Protein AF-A0A1C0V4E2-F1 (afdb_monomer_lite)

Structure (mmCIF, N/CA/C/O backbone):
data_AF-A0A1C0V4E2-F1
#
_entry.id   AF-A0A1C0V4E2-F1
#
loop_
_atom_site.group_PDB
_atom_site.id
_atom_site.type_symbol
_atom_site.label_atom_id
_atom_site.label_alt_id
_atom_site.label_comp_id
_atom_site.label_asym_id
_atom_site.label_entity_id
_atom_site.label_seq_id
_atom_site.pdbx_PDB_ins_code
_atom_site.Cartn_x
_atom_site.Cartn_y
_atom_site.Cartn_z
_atom_site.occupancy
_atom_site.B_iso_or_equiv
_atom_site.auth_seq_id
_atom_site.auth_comp_id
_atom_site.auth_asym_id
_atom_site.auth_atom_id
_atom_site.pdbx_PDB_model_num
ATOM 1 N N . MET A 1 1 ? -21.527 58.708 34.136 1.00 50.22 1 MET A N 1
ATOM 2 C CA . MET A 1 1 ? -20.941 58.137 32.902 1.00 50.22 1 MET A CA 1
ATOM 3 C C . MET A 1 1 ? -20.646 56.657 33.163 1.00 50.22 1 MET A C 1
ATOM 5 O O . MET A 1 1 ? -19.501 56.266 33.295 1.00 50.22 1 MET A O 1
ATOM 9 N N . THR A 1 2 ? -21.693 55.853 33.369 1.00 49.41 2 THR A N 1
ATOM 10 C CA . THR A 1 2 ? -21.579 54.478 33.917 1.00 49.41 2 THR A CA 1
ATOM 11 C C . THR A 1 2 ? -22.582 53.490 33.307 1.00 49.41 2 THR A C 1
ATOM 13 O O . THR A 1 2 ? -22.517 52.304 33.602 1.00 49.41 2 THR A O 1
ATOM 16 N N . PHE A 1 3 ? -23.451 53.929 32.389 1.00 44.53 3 PHE A N 1
ATOM 17 C CA . PHE A 1 3 ? -24.403 53.049 31.692 1.00 44.53 3 PHE A CA 1
ATOM 18 C C . PHE A 1 3 ? -23.914 52.560 30.318 1.00 44.53 3 PHE A C 1
ATOM 20 O O . PHE A 1 3 ? -24.475 51.618 29.769 1.00 44.53 3 PHE A O 1
ATO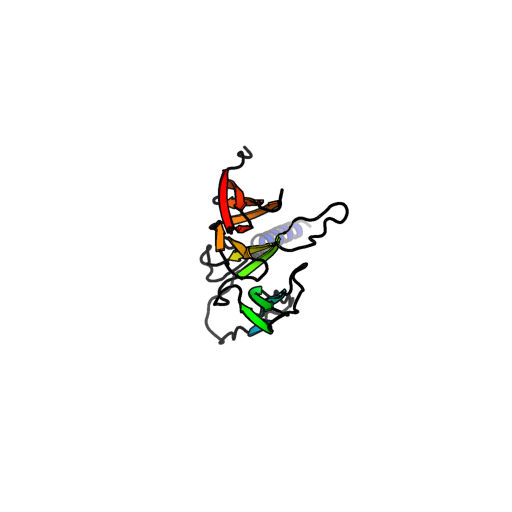M 27 N N . SER A 1 4 ? -22.832 53.130 29.778 1.00 50.78 4 SER A N 1
ATOM 28 C CA . SER A 1 4 ? -22.292 52.740 28.464 1.00 50.78 4 SER A CA 1
ATOM 29 C C . SER A 1 4 ? -21.400 51.490 28.511 1.00 50.78 4 SER A C 1
ATOM 31 O O . SER A 1 4 ? -21.249 50.810 27.503 1.00 50.78 4 SER A O 1
ATOM 33 N N . ILE A 1 5 ? -20.832 51.156 29.677 1.00 53.69 5 ILE A N 1
ATOM 34 C CA . ILE A 1 5 ? -19.907 50.016 29.825 1.00 53.69 5 ILE A CA 1
ATOM 35 C C . ILE A 1 5 ? -20.683 48.691 29.932 1.00 53.69 5 ILE A C 1
ATOM 37 O O . ILE A 1 5 ? -20.280 47.689 29.344 1.00 53.69 5 ILE A O 1
ATOM 41 N N . LEU A 1 6 ? -21.843 48.698 30.602 1.00 49.59 6 LEU A N 1
ATOM 42 C CA . LEU A 1 6 ? -22.709 47.517 30.733 1.00 49.59 6 LEU A CA 1
ATOM 43 C C . LEU A 1 6 ? -23.294 47.068 29.384 1.00 49.59 6 LEU A C 1
ATOM 45 O O . LEU A 1 6 ? -23.369 45.870 29.122 1.00 49.59 6 LEU A O 1
ATOM 49 N N . GLY A 1 7 ? -23.625 48.014 28.496 1.00 51.88 7 GLY A N 1
ATOM 50 C CA . GLY A 1 7 ? -24.102 47.700 27.146 1.00 51.88 7 GLY A CA 1
ATOM 51 C C . GLY A 1 7 ? -23.039 47.027 26.270 1.00 51.88 7 GLY A C 1
ATOM 52 O O . GLY A 1 7 ? -23.349 46.083 25.548 1.00 51.88 7 GLY A O 1
ATOM 53 N N . TYR A 1 8 ? -21.774 47.450 26.376 1.00 59.44 8 TYR A N 1
ATOM 54 C CA . TYR A 1 8 ? -20.678 46.846 25.610 1.00 59.44 8 TYR A CA 1
ATOM 55 C C . TYR A 1 8 ? -20.346 45.427 26.092 1.00 59.44 8 TYR A C 1
ATOM 57 O O . TYR A 1 8 ? -20.114 44.537 25.273 1.00 59.44 8 TYR A O 1
ATOM 65 N N . ALA A 1 9 ? -20.385 45.192 27.408 1.00 56.81 9 ALA A N 1
ATOM 66 C CA . ALA A 1 9 ? -20.190 43.859 27.976 1.00 56.81 9 ALA A CA 1
ATOM 67 C C . ALA A 1 9 ? -21.306 42.887 27.547 1.00 56.81 9 ALA A C 1
ATOM 69 O O . ALA A 1 9 ? -21.013 41.776 27.112 1.00 56.81 9 ALA A O 1
ATOM 70 N N . ALA A 1 10 ? -22.571 43.325 27.573 1.00 57.44 10 ALA A N 1
ATOM 71 C CA . ALA A 1 10 ? -23.700 42.515 27.109 1.00 57.44 10 ALA A CA 1
ATOM 72 C C . ALA A 1 10 ? -23.639 42.227 25.595 1.00 57.44 10 ALA A C 1
ATOM 74 O O . ALA A 1 10 ? -23.907 41.104 25.170 1.00 57.44 10 ALA A O 1
ATOM 75 N N . TYR A 1 11 ? -23.220 43.205 24.784 1.00 59.81 11 TYR A N 1
ATOM 76 C CA . TYR A 1 11 ? -23.045 43.034 23.338 1.00 59.81 11 TYR A CA 1
ATOM 77 C C . TYR A 1 11 ? -21.928 42.034 22.994 1.00 59.81 11 TYR A C 1
ATOM 79 O O . TYR A 1 11 ? -22.095 41.198 22.107 1.00 59.81 11 TYR A O 1
ATOM 87 N N . ARG A 1 12 ? -20.808 42.064 23.728 1.00 56.41 12 ARG A N 1
ATOM 88 C CA . ARG A 1 12 ? -19.700 41.106 23.564 1.00 56.41 12 ARG A CA 1
ATOM 89 C C . ARG A 1 12 ? -20.105 39.682 23.944 1.00 56.41 12 ARG A C 1
ATOM 91 O O . ARG A 1 12 ? -19.776 38.762 23.207 1.00 56.41 12 ARG A O 1
ATOM 98 N N . ILE A 1 13 ? -20.875 39.515 25.021 1.00 57.34 13 ILE A N 1
ATOM 99 C CA . ILE A 1 13 ? -21.386 38.203 25.448 1.00 57.34 13 ILE A CA 1
ATOM 100 C C . ILE A 1 13 ? -22.408 37.657 24.440 1.00 57.34 13 ILE A C 1
ATOM 102 O O . ILE A 1 13 ? -22.389 36.466 24.143 1.00 57.34 13 ILE A O 1
ATOM 106 N N . TYR A 1 14 ? -23.253 38.510 23.847 1.00 54.31 14 TYR A N 1
ATOM 107 C CA . TYR A 1 14 ? -24.158 38.096 22.769 1.00 54.31 14 TYR A CA 1
ATOM 108 C C . TYR A 1 14 ? -23.385 37.657 21.513 1.00 54.31 14 TYR A C 1
ATOM 110 O O . TYR A 1 14 ? -23.702 36.623 20.933 1.00 54.31 14 TYR A O 1
ATOM 118 N N . GLN A 1 15 ? -22.318 38.371 21.134 1.00 54.19 15 GLN A N 1
ATOM 119 C CA . GLN A 1 15 ? -21.441 37.953 20.032 1.00 54.19 15 GLN A CA 1
ATOM 120 C C . GLN A 1 15 ? -20.612 36.695 20.341 1.00 54.19 15 GLN A C 1
ATOM 122 O O . GLN A 1 15 ? -20.226 35.993 19.412 1.00 54.19 15 GLN A O 1
ATOM 127 N N . GLU A 1 16 ? -20.334 36.389 21.610 1.00 48.78 16 GLU A N 1
ATOM 128 C CA . GLU A 1 16 ? -19.653 35.151 22.013 1.00 48.78 16 GLU A CA 1
ATOM 129 C C . GLU A 1 16 ? -20.602 33.951 22.118 1.00 48.78 16 GLU A C 1
ATOM 131 O O . GLU A 1 16 ? -20.207 32.847 21.751 1.00 48.78 16 GLU A O 1
ATOM 136 N N . LEU A 1 17 ? -21.855 34.159 22.540 1.00 47.94 17 LEU A N 1
ATOM 137 C CA . LEU A 1 17 ? -22.899 33.124 22.559 1.00 47.94 17 LEU A CA 1
ATOM 138 C C . LEU A 1 17 ? -23.426 32.790 21.154 1.00 47.94 17 LEU A C 1
ATOM 140 O O . LEU A 1 17 ? -23.783 31.643 20.908 1.00 47.94 17 LEU A O 1
ATOM 144 N N . PHE A 1 18 ? -23.428 33.761 20.232 1.00 45.53 18 PHE A N 1
ATOM 145 C CA . PHE A 1 18 ? -23.777 33.577 18.815 1.00 45.53 18 PHE A CA 1
ATOM 146 C C . PHE A 1 18 ? -22.554 33.510 17.889 1.00 45.53 18 PHE A C 1
ATOM 148 O O . PHE A 1 18 ? -22.679 33.641 16.671 1.00 45.53 18 PHE A O 1
ATOM 155 N N . ARG A 1 19 ? -21.354 33.275 18.437 1.00 39.06 19 ARG A N 1
ATOM 156 C CA . ARG A 1 19 ? -20.189 32.933 17.619 1.00 39.06 19 ARG A CA 1
ATOM 157 C C . ARG A 1 19 ? -20.378 31.507 17.121 1.00 39.06 19 ARG A C 1
ATOM 159 O O . ARG A 1 19 ? -20.112 30.553 17.850 1.00 39.06 19 ARG A O 1
ATOM 166 N N . GLU A 1 20 ? -20.834 31.364 15.881 1.00 38.47 20 GLU A N 1
ATOM 167 C CA . GLU A 1 20 ? -20.815 30.084 15.181 1.00 38.47 20 GLU A CA 1
ATOM 168 C C . GLU A 1 20 ? -19.390 29.524 15.236 1.00 38.47 20 GLU A C 1
ATOM 170 O O . GLU A 1 20 ? -18.444 30.056 14.639 1.00 38.47 20 GLU A O 1
ATOM 175 N N . ARG A 1 21 ? -19.219 28.459 16.027 1.00 35.75 21 ARG A N 1
ATOM 176 C CA . ARG A 1 21 ? -18.019 27.632 15.985 1.00 35.75 21 ARG A CA 1
ATOM 177 C C . ARG A 1 21 ? -17.904 27.138 14.550 1.00 35.75 21 ARG A C 1
ATOM 179 O O . ARG A 1 21 ? -18.714 26.327 14.120 1.00 35.75 21 ARG A O 1
ATOM 186 N N . HIS A 1 22 ? -16.905 27.637 13.832 1.00 33.38 22 HIS A N 1
ATOM 187 C CA . HIS A 1 22 ? -16.472 27.045 12.577 1.00 33.38 22 HIS A CA 1
ATOM 188 C C . HIS A 1 22 ? -15.925 25.651 12.888 1.00 33.38 22 HIS A C 1
ATOM 190 O O . HIS A 1 22 ? -14.753 25.479 13.216 1.00 33.38 22 HIS A O 1
ATOM 196 N N . VAL A 1 23 ? -16.820 24.670 12.851 1.00 37.44 23 VAL A N 1
ATOM 197 C CA . VAL A 1 23 ? -16.495 23.275 12.597 1.00 37.44 23 VAL A CA 1
ATOM 198 C C . VAL A 1 23 ? -16.461 23.177 11.077 1.00 37.44 23 VAL A C 1
ATOM 200 O O . VAL A 1 23 ? -17.492 23.313 10.422 1.00 37.44 23 VAL A O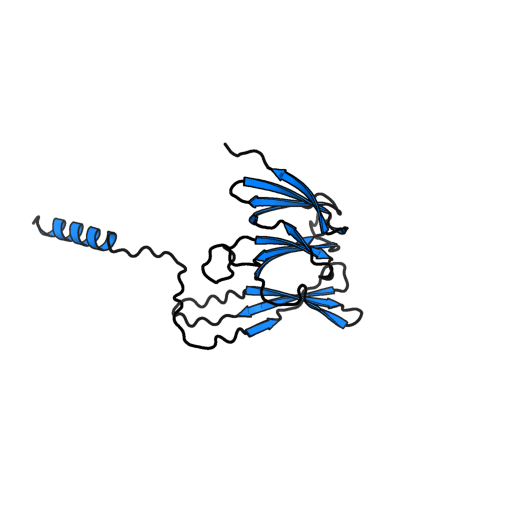 1
ATOM 203 N N . GLY A 1 24 ? -15.256 23.094 10.517 1.00 35.56 24 GLY A N 1
ATOM 204 C CA . GLY A 1 24 ? -15.082 22.814 9.097 1.00 35.56 24 GLY A CA 1
ATOM 205 C C . GLY A 1 24 ? -15.486 21.373 8.798 1.00 35.56 24 GLY A C 1
ATOM 206 O O . GLY A 1 24 ? -15.274 20.505 9.638 1.00 35.56 24 GLY A O 1
ATOM 207 N N . ASP A 1 25 ? -16.032 21.178 7.600 1.00 38.25 25 ASP A N 1
ATOM 208 C CA . ASP A 1 25 ? -16.556 19.939 7.008 1.00 38.25 25 ASP A CA 1
ATOM 209 C C . ASP A 1 25 ? -17.966 19.514 7.441 1.00 38.25 25 ASP A C 1
ATOM 211 O O . ASP A 1 25 ? -18.172 18.621 8.254 1.00 38.25 25 ASP A O 1
ATOM 215 N N . ILE A 1 26 ? -18.970 20.111 6.788 1.00 37.84 26 ILE A N 1
ATOM 216 C CA . ILE A 1 26 ? -20.291 19.494 6.611 1.00 37.84 26 ILE A CA 1
ATOM 217 C C . ILE A 1 26 ? -20.701 19.684 5.152 1.00 37.84 26 ILE A C 1
ATOM 219 O O . ILE A 1 26 ? -20.582 20.784 4.606 1.00 37.84 26 ILE A O 1
ATOM 223 N N . VAL A 1 27 ? -21.211 18.626 4.521 1.00 41.09 27 VAL A N 1
ATOM 224 C CA . VAL A 1 27 ? -21.869 18.716 3.216 1.00 41.09 27 VAL A CA 1
ATOM 225 C C . VAL A 1 27 ? -23.334 18.362 3.306 1.00 41.09 27 VAL A C 1
ATOM 227 O O . VAL A 1 27 ? -23.712 17.308 3.806 1.00 41.09 27 VAL A O 1
ATOM 230 N N . ASN A 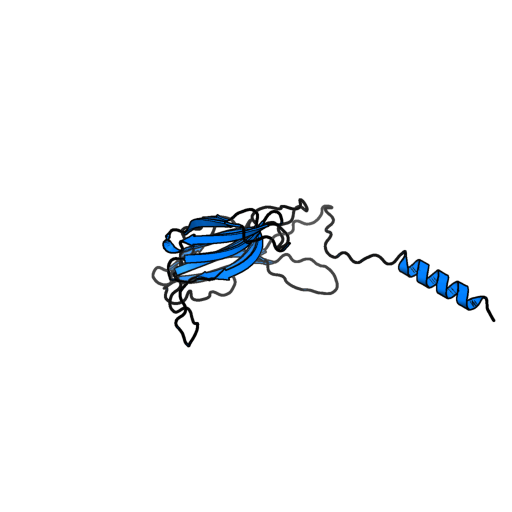1 28 ? -24.149 19.270 2.773 1.00 33.34 28 ASN A N 1
ATOM 231 C CA . ASN A 1 28 ? -25.567 19.061 2.558 1.00 33.34 28 ASN A CA 1
ATOM 232 C C . ASN A 1 28 ? -25.777 18.139 1.357 1.00 33.34 28 ASN A C 1
ATOM 234 O O . ASN A 1 28 ? -25.317 18.417 0.250 1.00 33.34 28 ASN A O 1
ATOM 238 N N . LEU A 1 29 ? -26.513 17.058 1.590 1.00 48.91 29 LEU A N 1
ATOM 239 C CA . LEU A 1 29 ? -27.112 16.238 0.548 1.00 48.91 29 LEU A CA 1
ATOM 240 C C . LEU A 1 29 ? -28.499 16.800 0.230 1.00 48.91 29 LEU A C 1
ATOM 242 O O . LEU A 1 29 ? -29.497 16.283 0.719 1.00 48.91 29 LEU A O 1
ATOM 246 N N . GLU A 1 30 ? -28.553 17.836 -0.603 1.00 37.59 30 GLU A N 1
ATOM 247 C CA . GLU A 1 30 ? -29.719 18.052 -1.459 1.00 37.59 30 GLU A CA 1
ATOM 248 C C . GLU A 1 30 ? -29.288 18.197 -2.920 1.00 37.59 30 GLU A C 1
ATOM 250 O O . GLU A 1 30 ? -28.273 18.800 -3.265 1.00 37.59 30 GLU A O 1
ATOM 255 N N . THR A 1 31 ? -30.069 17.513 -3.742 1.00 52.03 31 THR A N 1
ATOM 256 C CA . THR A 1 31 ? -29.892 17.128 -5.134 1.00 52.03 31 THR A CA 1
ATOM 257 C C . THR A 1 31 ? -29.869 18.320 -6.091 1.00 52.03 31 THR A C 1
ATOM 259 O O . THR A 1 31 ? -30.917 18.911 -6.307 1.00 52.03 31 THR A O 1
ATOM 262 N N . ASP A 1 32 ? -28.731 18.610 -6.736 1.00 36.72 32 ASP A N 1
ATOM 263 C CA . ASP A 1 32 ? -28.682 18.884 -8.183 1.00 36.72 32 ASP A CA 1
ATOM 264 C C . ASP A 1 32 ? -27.241 18.906 -8.730 1.00 36.72 32 ASP A C 1
ATOM 266 O O . ASP A 1 32 ? -26.289 19.302 -8.057 1.00 36.72 32 ASP A O 1
ATOM 270 N N . SER A 1 33 ? -27.124 18.548 -10.006 1.00 36.78 33 SER A N 1
ATOM 271 C CA . SER A 1 33 ? -25.940 18.394 -10.856 1.00 36.78 33 SER A CA 1
ATOM 272 C C . SER A 1 33 ? -25.195 17.056 -10.762 1.00 36.78 33 SER A C 1
ATOM 274 O O . SER A 1 33 ? -24.548 16.699 -9.784 1.00 36.78 33 SER A O 1
ATOM 276 N N . ASP A 1 34 ? -25.281 16.332 -11.874 1.00 44.12 34 ASP A N 1
ATOM 277 C CA . ASP A 1 34 ? -24.412 15.253 -12.328 1.00 44.12 34 ASP A CA 1
ATOM 278 C C . ASP A 1 34 ? -22.932 15.687 -12.198 1.00 44.12 34 ASP A C 1
ATOM 280 O O . ASP A 1 34 ? -22.330 16.234 -13.129 1.00 44.12 34 ASP A O 1
ATOM 284 N N . ILE A 1 35 ? -22.330 15.529 -11.012 1.00 54.06 35 ILE A N 1
ATOM 285 C CA . ILE A 1 35 ? -20.905 15.815 -10.812 1.00 54.06 35 ILE A CA 1
ATOM 286 C C . ILE A 1 35 ? -20.135 14.732 -11.565 1.00 54.06 35 ILE A C 1
ATOM 288 O O . ILE A 1 35 ? -19.840 13.657 -11.042 1.00 54.06 35 ILE A O 1
ATOM 292 N N . LYS A 1 36 ? -19.815 15.012 -12.829 1.00 60.25 36 LYS A N 1
ATOM 293 C CA . LYS A 1 36 ? -18.988 14.145 -13.662 1.00 60.25 36 LYS A CA 1
ATOM 294 C C . LYS A 1 36 ? -17.581 14.107 -13.068 1.00 60.25 36 LYS A C 1
ATOM 296 O O . LYS A 1 36 ? -16.780 15.010 -13.295 1.00 60.25 36 LYS A O 1
ATOM 301 N N . VAL A 1 37 ? -17.289 13.065 -12.292 1.00 72.50 37 VAL A N 1
ATOM 302 C CA . VAL A 1 37 ? -15.952 12.826 -11.737 1.00 72.50 37 VAL A CA 1
ATOM 303 C C . VAL A 1 37 ? -14.981 12.627 -12.898 1.00 72.50 37 VAL A C 1
ATOM 305 O O . VAL A 1 37 ? -15.076 11.649 -13.643 1.00 72.50 37 VAL A O 1
ATOM 308 N N . GLN A 1 38 ? -14.055 13.569 -13.068 1.00 84.75 38 GLN A N 1
ATOM 309 C CA . GLN A 1 38 ? -12.998 13.470 -14.064 1.00 84.75 38 GLN A CA 1
ATOM 310 C C . GLN A 1 38 ? -11.772 12.816 -13.433 1.00 84.75 38 GLN A C 1
ATOM 312 O O . GLN A 1 38 ? -11.284 13.254 -12.390 1.00 84.75 38 GLN A O 1
ATOM 317 N N . PHE A 1 39 ? -11.280 11.762 -14.081 1.00 90.62 39 PHE A N 1
ATOM 318 C CA . PHE A 1 39 ? -10.023 11.126 -13.716 1.00 90.62 39 PHE A CA 1
ATOM 319 C C . PHE A 1 39 ? -8.897 11.669 -14.584 1.00 90.62 39 PH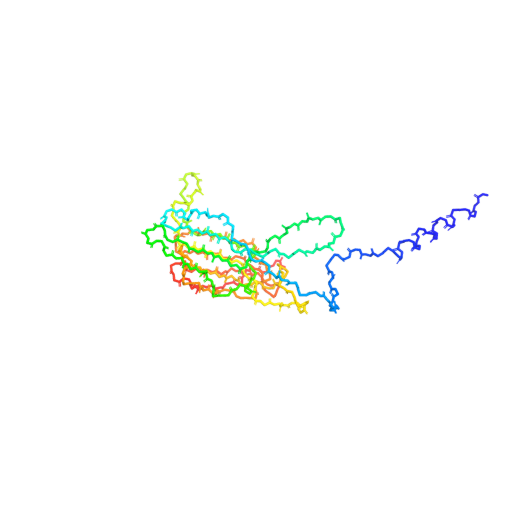E A C 1
ATOM 321 O O . PHE A 1 39 ? -9.046 11.772 -15.802 1.00 90.62 39 PHE A O 1
ATOM 328 N N . ASN A 1 40 ? -7.765 11.945 -13.954 1.00 91.62 40 ASN A N 1
ATOM 329 C CA . ASN A 1 40 ? -6.545 12.375 -14.611 1.00 91.62 40 ASN A CA 1
ATOM 330 C C . ASN A 1 40 ? -5.428 11.379 -14.314 1.00 91.62 40 ASN A C 1
ATOM 332 O O . ASN A 1 40 ? -5.373 10.777 -13.240 1.00 91.62 40 ASN A O 1
ATOM 336 N N . LEU A 1 41 ? -4.541 11.209 -15.287 1.00 94.19 41 LEU A N 1
ATOM 337 C CA . LEU A 1 41 ? -3.301 10.469 -15.119 1.00 94.19 41 LEU A CA 1
ATOM 338 C C . LEU A 1 41 ? -2.177 11.481 -14.910 1.00 94.19 41 LEU A C 1
ATOM 340 O O . LEU A 1 41 ? -1.998 12.378 -15.733 1.00 94.19 41 LEU A O 1
ATOM 344 N N . ASN A 1 42 ? -1.442 11.340 -13.815 1.00 92.94 42 ASN A N 1
ATOM 345 C CA . ASN A 1 42 ? -0.333 12.232 -13.496 1.00 92.94 42 ASN A CA 1
ATOM 346 C C . ASN A 1 42 ? 0.948 11.820 -14.246 1.00 92.94 42 ASN A C 1
ATOM 348 O O . ASN A 1 42 ? 0.975 10.840 -15.000 1.00 92.94 42 ASN A O 1
ATOM 352 N N . SER A 1 43 ? 2.036 12.562 -14.042 1.00 95.25 43 SER A N 1
ATOM 353 C CA . SER A 1 43 ? 3.347 12.209 -14.591 1.00 95.25 43 SER A CA 1
ATOM 354 C C . SER A 1 43 ? 3.789 10.812 -14.154 1.00 95.25 43 SER A C 1
ATOM 356 O O . SER A 1 43 ? 3.512 10.373 -13.038 1.00 95.25 43 SER A O 1
ATOM 358 N N . PHE A 1 44 ? 4.497 10.123 -15.044 1.00 97.25 44 PHE A N 1
ATOM 359 C CA . PHE A 1 44 ? 5.123 8.850 -14.720 1.00 97.25 44 PHE A CA 1
ATOM 360 C C . PHE A 1 44 ? 6.449 9.063 -13.998 1.00 97.25 44 PHE A C 1
ATOM 362 O O . PHE A 1 44 ? 7.279 9.873 -14.410 1.00 97.25 44 PHE A O 1
ATOM 369 N N . GLU A 1 45 ? 6.664 8.263 -12.965 1.00 96.12 45 GLU A N 1
ATOM 370 C CA . GLU A 1 45 ? 7.900 8.182 -12.204 1.00 96.12 45 GLU A CA 1
ATOM 371 C C . GLU A 1 45 ? 8.548 6.811 -12.404 1.00 96.12 45 GLU A C 1
ATOM 373 O O . GLU A 1 45 ? 7.871 5.788 -12.519 1.00 96.12 45 GLU A O 1
ATOM 378 N N . VAL A 1 46 ? 9.880 6.781 -12.439 1.00 96.50 46 VAL A N 1
ATOM 379 C CA . VAL A 1 46 ? 10.641 5.532 -12.557 1.00 96.50 46 VAL A CA 1
ATOM 380 C C . VAL A 1 46 ? 10.648 4.800 -11.218 1.00 96.50 46 VAL A C 1
ATOM 382 O O . VAL A 1 46 ? 11.071 5.352 -10.200 1.00 96.50 46 VAL A O 1
ATOM 385 N N . ILE A 1 47 ? 10.290 3.517 -11.229 1.00 96.44 47 ILE A N 1
ATOM 386 C CA . ILE A 1 47 ? 10.475 2.639 -10.074 1.00 96.44 47 ILE A CA 1
ATOM 387 C C . ILE A 1 47 ? 11.934 2.169 -10.057 1.00 96.44 47 ILE A C 1
ATOM 389 O O . ILE A 1 47 ? 12.345 1.307 -10.841 1.00 96.44 47 ILE A O 1
ATOM 393 N N . LYS A 1 48 ? 12.735 2.761 -9.164 1.00 94.25 48 LYS A N 1
ATOM 394 C CA . LYS A 1 48 ? 14.198 2.588 -9.111 1.00 94.25 48 LYS A CA 1
ATOM 395 C C . LYS A 1 48 ? 14.633 1.117 -9.118 1.00 94.25 48 LYS A C 1
ATOM 397 O O . LYS A 1 48 ? 14.154 0.300 -8.331 1.00 94.25 48 LYS A O 1
ATOM 402 N N . GLY A 1 49 ? 15.601 0.806 -9.981 1.00 93.19 49 GLY A N 1
ATOM 403 C CA . GLY A 1 49 ? 16.176 -0.535 -10.118 1.00 93.19 49 GLY A CA 1
ATOM 404 C C . GLY A 1 49 ? 15.277 -1.544 -10.842 1.00 93.19 49 GLY A C 1
ATOM 405 O O . GLY A 1 49 ? 15.507 -2.748 -10.725 1.00 93.19 49 GLY A O 1
ATOM 406 N N . THR A 1 50 ? 14.256 -1.075 -11.568 1.00 95.50 50 THR A N 1
ATOM 407 C CA . THR A 1 50 ? 13.308 -1.911 -12.318 1.00 95.50 50 THR A CA 1
ATOM 408 C C . THR A 1 50 ? 12.991 -1.293 -13.693 1.00 95.50 50 THR A C 1
ATOM 410 O O . THR A 1 50 ? 13.228 -0.099 -13.881 1.00 95.50 50 THR A O 1
ATOM 413 N N . PRO A 1 51 ? 12.437 -2.057 -14.657 1.00 96.88 51 PRO A N 1
ATOM 414 C CA . PRO A 1 51 ? 11.983 -1.520 -15.944 1.00 96.88 51 PRO A CA 1
ATOM 415 C C . PRO A 1 51 ? 10.582 -0.880 -15.879 1.00 96.88 51 PRO A C 1
ATOM 417 O O . PRO A 1 51 ? 9.960 -0.676 -16.923 1.00 96.88 51 PRO A O 1
ATOM 420 N N . TYR A 1 52 ? 10.047 -0.609 -14.687 1.00 98.31 52 TYR A N 1
ATOM 421 C CA . TYR A 1 52 ? 8.676 -0.137 -14.515 1.00 98.31 52 TYR A CA 1
ATOM 422 C C . TYR A 1 52 ? 8.599 1.365 -14.265 1.00 98.31 52 TYR A C 1
ATOM 424 O O . TYR A 1 52 ? 9.405 1.944 -13.533 1.00 98.31 52 TYR A O 1
ATOM 432 N N . LEU A 1 53 ? 7.572 1.975 -14.847 1.00 98.31 53 LEU A N 1
ATOM 433 C CA . LEU A 1 53 ? 7.101 3.307 -14.505 1.00 98.31 53 LEU A CA 1
ATOM 434 C C . LEU A 1 53 ? 5.789 3.198 -13.727 1.00 98.31 53 LEU A C 1
ATOM 436 O O . LEU A 1 53 ? 4.998 2.281 -13.958 1.00 98.31 53 LEU A O 1
ATOM 440 N N . MET A 1 54 ? 5.543 4.163 -12.851 1.00 98.25 54 MET A N 1
ATOM 441 C CA . MET A 1 54 ? 4.304 4.295 -12.092 1.00 98.25 54 MET A CA 1
ATOM 442 C C . MET A 1 54 ? 3.744 5.700 -12.256 1.00 98.25 54 MET A C 1
ATOM 444 O O . MET A 1 54 ? 4.485 6.674 -12.188 1.00 98.25 54 MET A O 1
ATOM 448 N N . SER A 1 55 ? 2.435 5.810 -12.427 1.00 97.75 55 SER A N 1
ATOM 449 C CA . SER A 1 55 ? 1.711 7.075 -12.345 1.00 97.75 55 SER A CA 1
ATOM 450 C C . SER A 1 55 ? 0.502 6.926 -11.428 1.00 97.75 55 SER A C 1
ATOM 452 O O . SER A 1 55 ? -0.070 5.842 -11.291 1.00 97.75 55 SER A O 1
ATOM 454 N N . THR A 1 56 ? 0.110 8.018 -10.782 1.00 96.75 56 THR A N 1
ATOM 455 C CA . THR A 1 56 ? -1.120 8.088 -9.995 1.00 96.75 56 THR A CA 1
ATOM 456 C C . THR A 1 56 ? -2.299 8.458 -10.892 1.00 96.75 56 THR A C 1
ATOM 458 O O . THR A 1 56 ? -2.211 9.343 -11.744 1.00 96.75 56 THR A O 1
ATOM 461 N N . ILE A 1 57 ? -3.425 7.779 -10.683 1.00 96.31 57 ILE A N 1
ATOM 462 C CA . ILE A 1 57 ? -4.719 8.144 -11.259 1.00 96.31 57 ILE A CA 1
ATOM 463 C C . ILE A 1 57 ? -5.455 8.942 -10.192 1.00 96.31 57 ILE A C 1
ATOM 465 O O . ILE A 1 57 ? -5.841 8.382 -9.164 1.00 96.31 57 ILE A O 1
ATOM 469 N N . SER A 1 58 ? -5.640 10.236 -10.418 1.00 93.31 58 SER A N 1
ATOM 470 C CA . SER A 1 58 ? -6.315 11.132 -9.484 1.00 93.31 58 SER A CA 1
ATOM 471 C C . SER A 1 58 ? -7.705 11.512 -9.981 1.00 93.31 58 SER A C 1
ATOM 473 O O . SER A 1 58 ? -7.986 11.457 -11.177 1.00 93.31 58 SER A O 1
ATOM 475 N N . SER A 1 59 ? -8.596 11.887 -9.069 1.00 89.62 59 SER A N 1
ATOM 476 C CA . SER A 1 59 ? -9.844 12.567 -9.415 1.00 89.62 59 SER A CA 1
ATOM 477 C C . SER A 1 59 ? -9.785 14.021 -8.969 1.00 89.62 59 SER A C 1
ATOM 479 O O . SER A 1 59 ? -9.420 14.297 -7.823 1.00 89.62 59 SER A O 1
ATOM 481 N N . GLN A 1 60 ? -10.191 14.930 -9.852 1.00 77.00 60 GLN A N 1
ATOM 482 C CA . GLN A 1 60 ? -10.520 16.307 -9.490 1.00 77.00 60 GLN A CA 1
ATOM 483 C C . GLN A 1 60 ? -12.031 16.396 -9.297 1.00 77.00 60 GLN A C 1
ATOM 485 O O . GLN A 1 60 ? -12.805 16.011 -10.175 1.00 77.00 60 GLN A O 1
ATOM 490 N N . GLN A 1 61 ? -12.451 16.892 -8.138 1.00 60.16 61 GLN A N 1
ATOM 491 C CA . GLN A 1 61 ? -13.841 17.251 -7.904 1.00 60.16 61 GLN A CA 1
ATOM 492 C C . GLN A 1 61 ? -13.901 18.774 -7.870 1.00 60.16 61 GLN A C 1
ATOM 494 O O . GLN A 1 61 ? -13.474 19.399 -6.902 1.00 60.16 61 GLN A O 1
ATOM 499 N N . ASN A 1 62 ? -14.365 19.372 -8.967 1.00 43.75 62 ASN A N 1
ATOM 500 C CA . ASN A 1 62 ? -14.520 20.819 -9.068 1.00 43.75 62 ASN A CA 1
ATOM 501 C C . ASN A 1 62 ? -15.677 21.254 -8.165 1.00 43.75 62 ASN A C 1
ATOM 503 O O . ASN A 1 62 ? -16.833 21.253 -8.586 1.00 43.75 62 ASN A O 1
ATOM 507 N N . TYR A 1 63 ? -15.376 21.623 -6.924 1.00 44.84 63 TYR A N 1
ATOM 508 C CA . TYR A 1 63 ? -16.322 22.341 -6.082 1.00 44.84 63 TYR A CA 1
ATOM 509 C C . TYR A 1 63 ? -16.207 23.832 -6.392 1.00 44.84 63 TYR A C 1
ATOM 511 O O . TYR A 1 63 ? -15.184 24.461 -6.132 1.00 44.84 63 TYR A O 1
ATOM 519 N N . ARG A 1 64 ? -17.270 24.421 -6.948 1.00 34.22 64 ARG A N 1
ATOM 520 C CA . ARG A 1 64 ? -17.421 25.879 -6.986 1.00 34.22 64 ARG A CA 1
ATOM 521 C C . ARG A 1 64 ? -17.783 26.357 -5.584 1.00 34.22 64 ARG A C 1
ATOM 523 O O . ARG A 1 64 ? -18.960 26.493 -5.270 1.00 34.22 64 ARG A O 1
ATOM 530 N N . GLN A 1 65 ? -16.782 26.605 -4.746 1.00 38.38 65 GLN A N 1
ATOM 531 C CA . GLN A 1 65 ? -16.977 27.281 -3.468 1.00 38.38 65 GLN A CA 1
ATOM 532 C C . GLN A 1 65 ? -16.044 28.491 -3.401 1.00 38.38 65 GLN A C 1
ATOM 534 O O . GLN A 1 65 ? -14.839 28.399 -3.615 1.00 38.38 65 GLN A O 1
ATOM 539 N N . SER A 1 66 ? -16.652 29.662 -3.231 1.00 36.72 66 SER A N 1
ATOM 540 C CA . SER A 1 66 ? -16.005 30.970 -3.256 1.00 36.72 66 SER A CA 1
ATOM 541 C C . SER A 1 66 ? -14.969 31.108 -2.138 1.00 36.72 66 SER A C 1
ATOM 543 O O . SER A 1 66 ? -15.303 30.890 -0.978 1.00 36.72 66 SER A O 1
ATOM 545 N N . TYR A 1 67 ? -13.776 31.578 -2.518 1.00 34.97 67 TYR A N 1
ATOM 546 C CA . TYR A 1 67 ? -12.594 31.866 -1.695 1.00 34.97 67 TYR A CA 1
ATOM 547 C C . TYR A 1 67 ? -11.872 30.622 -1.145 1.00 34.97 67 TYR A C 1
ATOM 549 O O . TYR A 1 67 ? -12.283 30.045 -0.149 1.00 34.97 67 TYR A O 1
ATOM 557 N N . TYR A 1 68 ? -10.730 30.312 -1.777 1.00 27.98 68 TYR A N 1
ATOM 558 C CA . TYR A 1 68 ? -9.817 29.164 -1.610 1.00 27.98 68 TYR A CA 1
ATOM 559 C C . TYR A 1 68 ? -10.080 27.966 -2.539 1.00 27.98 68 TYR A C 1
ATOM 561 O O . TYR A 1 68 ? -10.548 26.909 -2.129 1.00 27.98 68 TYR A O 1
ATOM 569 N N . GLU A 1 69 ? -9.651 28.101 -3.798 1.00 27.41 69 GLU A N 1
ATOM 570 C CA . GLU A 1 69 ? -9.328 26.955 -4.657 1.00 27.41 69 GLU A CA 1
ATOM 571 C C . GLU A 1 69 ? -8.081 26.250 -4.093 1.00 27.41 69 GLU A C 1
ATOM 573 O O . GLU A 1 69 ? -6.946 26.659 -4.335 1.00 27.41 69 GLU A O 1
ATOM 578 N N . LYS A 1 70 ? -8.274 25.192 -3.301 1.00 33.88 70 LYS A N 1
ATOM 579 C CA . LYS A 1 70 ? -7.237 24.179 -3.084 1.00 33.88 70 LYS A CA 1
ATOM 580 C C . LYS A 1 70 ? -7.674 22.931 -3.832 1.00 33.88 70 LYS A C 1
ATOM 582 O O . LYS A 1 70 ? -8.491 22.162 -3.334 1.00 33.88 70 LYS A O 1
ATOM 587 N N . GLU A 1 71 ? -7.137 22.734 -5.030 1.00 35.09 71 GLU A N 1
ATOM 588 C CA . GLU A 1 71 ? -7.307 21.486 -5.769 1.00 35.09 71 GLU A CA 1
ATOM 589 C C . GLU A 1 71 ? -6.608 20.340 -5.021 1.00 35.09 71 GLU A C 1
ATOM 591 O O . GLU A 1 71 ? -5.435 20.041 -5.237 1.00 35.09 71 GLU A O 1
ATOM 596 N N . ALA A 1 72 ? -7.305 19.699 -4.085 1.00 52.81 72 ALA A N 1
ATOM 597 C CA . ALA A 1 72 ? -6.822 18.482 -3.448 1.00 52.81 72 ALA A CA 1
ATOM 598 C C . ALA A 1 72 ? -7.125 17.291 -4.371 1.00 52.81 72 ALA A C 1
ATOM 600 O O . ALA A 1 72 ? -8.119 16.584 -4.202 1.00 52.81 72 ALA A O 1
ATOM 601 N N . ALA A 1 73 ? -6.290 17.092 -5.395 1.00 66.12 73 ALA A N 1
ATOM 602 C CA . ALA A 1 73 ? -6.372 15.911 -6.248 1.00 66.12 73 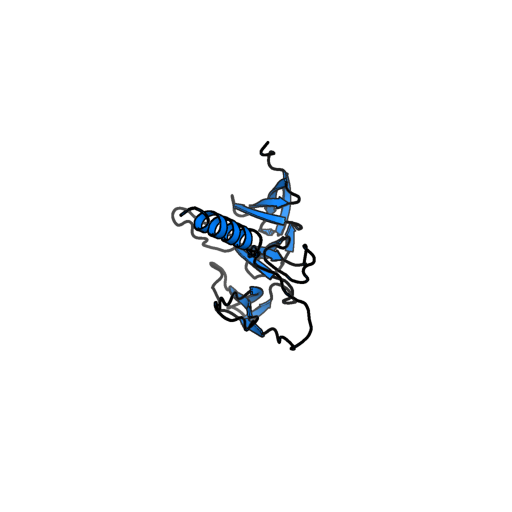ALA A CA 1
ATOM 603 C C . ALA A 1 73 ? -6.267 14.644 -5.380 1.00 66.12 73 ALA A C 1
ATOM 605 O O . ALA A 1 73 ? -5.268 14.423 -4.697 1.00 66.12 73 ALA A O 1
ATOM 606 N N . SER A 1 74 ? -7.311 13.816 -5.391 1.00 88.88 74 SER A N 1
ATOM 607 C CA . SER A 1 74 ? -7.368 12.587 -4.592 1.00 88.88 74 SER A CA 1
ATOM 608 C C . SER A 1 74 ? -6.849 11.418 -5.415 1.00 88.88 74 SER A C 1
ATOM 610 O O . SER A 1 74 ? -7.364 11.188 -6.508 1.00 88.88 74 SER A O 1
ATOM 612 N N . ILE A 1 75 ? -5.860 10.667 -4.923 1.00 94.94 75 ILE A N 1
ATOM 613 C CA . ILE A 1 75 ? -5.354 9.482 -5.629 1.00 94.94 75 ILE A CA 1
ATOM 614 C C . ILE A 1 75 ? -6.386 8.360 -5.499 1.00 94.94 75 ILE A C 1
ATOM 616 O O . ILE A 1 75 ? -6.749 7.946 -4.401 1.00 94.94 75 ILE A O 1
ATOM 620 N N . ARG A 1 76 ? -6.865 7.859 -6.636 1.00 96.31 76 ARG A N 1
ATOM 621 C CA . ARG A 1 76 ? -7.912 6.833 -6.719 1.00 96.31 76 ARG A CA 1
ATOM 622 C C . ARG A 1 76 ? -7.380 5.475 -7.151 1.00 96.31 76 ARG A C 1
ATOM 624 O O . ARG A 1 76 ? -8.021 4.457 -6.911 1.00 96.31 76 ARG A O 1
ATOM 631 N N . ASN A 1 77 ? -6.237 5.458 -7.833 1.00 97.88 77 ASN A N 1
ATOM 632 C CA . ASN A 1 77 ? -5.561 4.247 -8.288 1.00 97.88 77 ASN A CA 1
ATOM 633 C C . ASN A 1 77 ? -4.127 4.578 -8.732 1.00 97.88 77 ASN A C 1
ATOM 635 O O . ASN A 1 77 ? -3.726 5.741 -8.763 1.00 97.88 77 ASN A O 1
ATOM 639 N N . PHE A 1 78 ? -3.388 3.558 -9.150 1.00 98.44 78 PHE A N 1
ATOM 640 C CA . PHE A 1 78 ? -2.086 3.688 -9.792 1.00 98.44 78 PHE A CA 1
ATOM 641 C C . PHE A 1 78 ? -2.098 2.946 -11.123 1.00 98.44 78 PHE A C 1
ATOM 643 O O . PHE A 1 78 ? -2.752 1.910 -11.256 1.00 98.44 78 PHE A O 1
ATOM 650 N N . LEU A 1 79 ? -1.364 3.472 -12.096 1.00 98.44 79 LEU A N 1
ATOM 651 C CA . LEU A 1 79 ? -1.104 2.838 -13.379 1.00 98.44 79 LEU A CA 1
ATOM 652 C C . LEU A 1 79 ? 0.377 2.471 -13.453 1.00 98.44 79 LEU A C 1
ATOM 654 O O . LEU A 1 79 ? 1.244 3.321 -13.256 1.00 98.44 79 LEU A O 1
ATOM 658 N N . PHE A 1 80 ? 0.650 1.211 -13.761 1.00 98.69 80 PHE A N 1
ATOM 659 C CA . PHE A 1 80 ? 1.989 0.678 -13.962 1.00 98.69 80 PHE A CA 1
ATOM 660 C C . PHE A 1 80 ? 2.223 0.453 -15.447 1.00 98.69 80 PHE A C 1
ATOM 662 O O . PHE A 1 80 ? 1.324 -0.006 -16.154 1.00 98.69 80 PHE A O 1
ATOM 669 N N . PHE A 1 81 ? 3.427 0.774 -15.909 1.00 98.62 81 PHE A N 1
ATOM 670 C CA . PHE A 1 81 ? 3.852 0.599 -17.293 1.00 98.62 81 PHE A CA 1
ATOM 671 C C . PHE A 1 81 ? 5.207 -0.101 -17.336 1.00 98.62 81 PHE A C 1
ATOM 673 O O . PHE A 1 81 ? 6.159 0.333 -16.687 1.00 98.62 81 PHE A O 1
ATOM 680 N N . ASN A 1 82 ? 5.306 -1.180 -18.104 1.00 98.25 82 ASN A N 1
ATOM 681 C CA . ASN A 1 82 ? 6.553 -1.891 -18.337 1.00 98.25 82 ASN A CA 1
ATOM 682 C C . ASN A 1 82 ? 7.255 -1.316 -19.568 1.00 98.25 82 ASN A C 1
ATOM 684 O O . ASN A 1 82 ? 6.773 -1.443 -20.688 1.00 98.25 82 ASN A O 1
ATOM 688 N N . THR A 1 83 ? 8.436 -0.735 -19.388 1.00 97.81 83 THR A N 1
ATOM 689 C CA . THR A 1 83 ? 9.203 -0.149 -20.500 1.00 97.81 83 THR A CA 1
ATOM 690 C C . THR A 1 83 ? 9.801 -1.185 -21.453 1.00 97.81 83 THR A C 1
ATOM 692 O O . THR A 1 83 ? 10.161 -0.833 -22.572 1.00 97.81 83 THR A O 1
ATOM 695 N N . SER A 1 84 ? 9.899 -2.454 -21.038 1.00 97.00 84 SER A N 1
ATOM 696 C CA . SER A 1 84 ? 10.501 -3.515 -21.858 1.00 97.00 84 SER A CA 1
ATOM 697 C C . SER A 1 84 ? 9.550 -4.049 -22.931 1.00 97.00 84 SER A C 1
ATOM 699 O O . SER A 1 84 ? 9.976 -4.285 -24.056 1.00 97.00 84 SER A O 1
ATOM 701 N N . ASP A 1 85 ? 8.271 -4.241 -22.592 1.00 97.56 85 ASP A N 1
ATOM 702 C CA . ASP A 1 85 ? 7.249 -4.810 -23.489 1.00 97.56 85 ASP A CA 1
ATOM 703 C C . ASP A 1 85 ? 6.063 -3.863 -23.756 1.00 97.56 85 ASP A C 1
ATOM 705 O O . ASP A 1 85 ? 5.143 -4.220 -24.486 1.00 97.56 85 ASP A O 1
ATOM 709 N N . GLN A 1 86 ? 6.094 -2.653 -23.186 1.00 97.50 86 GLN A N 1
ATOM 710 C CA . GLN A 1 86 ? 5.065 -1.613 -23.299 1.00 97.50 86 GLN A CA 1
ATOM 711 C C . GLN A 1 86 ? 3.685 -2.008 -22.746 1.00 97.50 86 GLN A C 1
ATOM 713 O O . GLN A 1 86 ? 2.681 -1.359 -23.045 1.00 97.50 86 GLN A O 1
ATOM 718 N N . SER A 1 87 ? 3.609 -3.054 -21.921 1.00 98.25 87 SER A N 1
ATOM 719 C CA . SER A 1 87 ? 2.369 -3.434 -21.246 1.00 98.25 87 SER A CA 1
ATOM 720 C C . SER A 1 87 ? 2.029 -2.478 -20.097 1.00 98.25 87 SER A C 1
ATOM 722 O O . SER A 1 87 ? 2.912 -1.921 -19.441 1.00 98.25 87 SER A O 1
ATOM 724 N N . ALA A 1 88 ? 0.731 -2.291 -19.839 1.00 98.12 88 ALA A N 1
ATOM 725 C CA . ALA A 1 88 ? 0.232 -1.417 -18.782 1.00 98.12 88 ALA A CA 1
ATOM 726 C C . ALA A 1 88 ? -0.947 -2.041 -18.031 1.00 98.12 88 ALA A C 1
ATOM 728 O O . ALA A 1 88 ? -1.769 -2.743 -18.624 1.00 98.12 88 ALA A O 1
ATOM 729 N N . TRP A 1 89 ? -1.057 -1.766 -16.733 1.00 98.50 89 TRP A N 1
ATOM 730 C CA . TRP A 1 89 ? -2.191 -2.197 -15.912 1.00 98.50 89 TRP A CA 1
ATOM 731 C C . TRP A 1 89 ? -2.397 -1.278 -14.714 1.00 98.50 89 TRP A C 1
ATOM 733 O O . TRP A 1 89 ? -1.497 -0.557 -14.287 1.00 98.50 89 TRP A O 1
ATOM 743 N N . LYS A 1 90 ? -3.607 -1.318 -14.156 1.00 98.38 90 LYS A N 1
ATOM 744 C CA . LYS A 1 90 ? -3.926 -0.635 -12.900 1.00 98.38 90 LYS A CA 1
ATOM 745 C C . LYS A 1 90 ? -3.579 -1.517 -11.703 1.00 98.38 90 LYS A C 1
ATOM 747 O O . LYS A 1 90 ? -3.677 -2.738 -11.811 1.00 98.38 90 LYS A O 1
ATOM 752 N N . LEU A 1 91 ? -3.245 -0.899 -10.570 1.00 98.56 91 LEU A N 1
ATOM 753 C CA . LEU A 1 91 ? -2.979 -1.597 -9.303 1.00 98.56 91 LEU A CA 1
ATOM 754 C C . LEU A 1 91 ? -4.184 -2.426 -8.850 1.00 98.56 91 LEU A C 1
ATOM 756 O O . LEU A 1 91 ? -4.053 -3.598 -8.506 1.00 98.56 91 LEU A O 1
ATOM 760 N N . ILE A 1 92 ? -5.364 -1.800 -8.883 1.00 97.81 92 ILE A N 1
ATOM 761 C CA . ILE A 1 92 ? -6.649 -2.435 -8.587 1.00 97.81 92 ILE A CA 1
ATOM 762 C C . ILE A 1 92 ? -7.645 -2.230 -9.744 1.00 97.81 92 ILE A C 1
ATOM 764 O O . ILE A 1 92 ? -7.522 -1.263 -10.507 1.00 97.81 92 ILE A O 1
ATOM 768 N N . PRO A 1 93 ? -8.654 -3.108 -9.917 1.00 96.06 93 PRO A N 1
ATOM 769 C CA . PRO A 1 93 ? -9.533 -3.070 -11.092 1.00 96.06 93 PRO A CA 1
ATOM 770 C C . PRO A 1 93 ? -10.382 -1.796 -11.241 1.00 96.06 93 PRO A C 1
ATOM 772 O O . PRO A 1 93 ? -10.676 -1.384 -12.365 1.00 96.06 93 PRO A O 1
ATOM 775 N N . ASN A 1 94 ? -10.768 -1.150 -10.138 1.00 93.88 94 ASN A N 1
ATOM 776 C CA . ASN A 1 94 ? -11.653 0.023 -10.114 1.00 93.88 94 ASN A CA 1
ATOM 777 C C . ASN A 1 94 ? -10.988 1.230 -9.417 1.00 93.88 94 ASN A C 1
ATOM 779 O O . ASN A 1 94 ? -9.901 1.100 -8.872 1.00 93.88 94 ASN A O 1
ATOM 783 N N . ASN A 1 95 ? -11.617 2.408 -9.473 1.00 94.75 95 ASN A N 1
ATOM 784 C CA . ASN A 1 95 ? -11.093 3.662 -8.900 1.00 94.75 95 ASN A CA 1
ATOM 785 C C . ASN A 1 95 ? -11.912 4.106 -7.668 1.00 94.75 95 ASN A C 1
ATOM 787 O O . ASN A 1 95 ? -12.057 5.303 -7.388 1.00 94.75 95 ASN A O 1
ATOM 791 N N . ASN A 1 96 ? -12.526 3.142 -6.975 1.00 92.12 96 ASN A N 1
ATOM 792 C CA . ASN A 1 96 ? -13.466 3.421 -5.890 1.00 92.12 96 ASN A CA 1
ATOM 793 C C . ASN A 1 96 ? -12.758 3.658 -4.554 1.00 92.12 96 ASN A C 1
ATOM 795 O O . ASN A 1 96 ? -13.369 4.215 -3.653 1.00 92.12 96 ASN A O 1
ATOM 799 N N . SER A 1 97 ? -11.484 3.291 -4.445 1.00 94.56 97 SER A N 1
ATOM 800 C CA . SER A 1 97 ? -10.664 3.521 -3.259 1.00 94.56 97 SER A CA 1
ATOM 801 C C . SER A 1 97 ? -10.062 4.926 -3.236 1.00 94.56 97 SER A C 1
ATOM 803 O O . SER A 1 97 ? -9.904 5.570 -4.276 1.00 94.56 97 SER A O 1
ATOM 805 N N . LEU A 1 98 ? -9.682 5.378 -2.044 1.00 95.62 98 LEU A N 1
ATOM 806 C CA . LEU A 1 98 ? -8.860 6.565 -1.833 1.00 95.62 98 LEU A CA 1
ATOM 807 C C . LEU A 1 98 ? -7.499 6.123 -1.289 1.00 95.62 98 LEU A C 1
ATOM 809 O O . LEU A 1 98 ? -7.415 5.574 -0.196 1.00 95.62 98 LEU A O 1
ATOM 813 N N . PHE A 1 99 ? -6.432 6.359 -2.042 1.00 96.25 99 PHE A N 1
ATOM 814 C CA . PHE A 1 99 ? -5.069 6.114 -1.582 1.00 96.25 99 PHE A CA 1
ATOM 815 C C . PHE A 1 99 ? -4.549 7.375 -0.898 1.00 96.25 99 PHE A C 1
ATOM 817 O O . PHE A 1 99 ? -4.381 8.413 -1.538 1.00 96.25 99 PHE A O 1
ATOM 824 N N . VAL A 1 100 ? -4.332 7.282 0.410 1.00 94.62 100 VAL A N 1
ATOM 825 C CA . VAL A 1 100 ? -3.935 8.410 1.262 1.00 94.62 100 VAL A CA 1
ATOM 826 C C . VAL A 1 100 ? -2.421 8.587 1.237 1.00 94.62 100 VAL A C 1
ATOM 828 O O . VAL A 1 100 ? -1.920 9.707 1.160 1.00 94.62 100 VAL A O 1
ATOM 831 N N . SER A 1 101 ? -1.686 7.475 1.262 1.00 94.31 101 SER A N 1
ATOM 832 C CA . SER A 1 101 ? -0.229 7.466 1.208 1.00 94.31 101 SER A CA 1
ATOM 833 C C . SER A 1 101 ? 0.277 6.217 0.485 1.00 94.31 101 SER A C 1
ATOM 835 O O . SER A 1 101 ? -0.425 5.209 0.355 1.00 94.31 101 SER A O 1
ATOM 837 N N . TYR A 1 102 ? 1.507 6.294 -0.014 1.00 96.44 102 TYR A N 1
ATOM 838 C CA . TYR A 1 102 ? 2.245 5.148 -0.526 1.00 96.44 102 TYR A CA 1
ATOM 839 C C . TYR A 1 102 ? 3.743 5.386 -0.369 1.00 96.44 102 TYR A C 1
ATOM 841 O O . TYR A 1 102 ? 4.200 6.529 -0.435 1.00 96.44 102 TYR A O 1
ATOM 849 N N . GLN A 1 103 ? 4.523 4.319 -0.199 1.00 94.31 103 GLN A N 1
ATOM 850 C CA . GLN A 1 103 ? 5.981 4.402 -0.285 1.00 94.31 103 GLN A CA 1
ATOM 851 C C . GLN A 1 103 ? 6.574 3.124 -0.876 1.00 94.31 103 GLN A C 1
ATOM 853 O O . GLN A 1 103 ? 6.063 2.016 -0.696 1.00 94.31 103 GLN A O 1
ATOM 858 N N . THR A 1 104 ? 7.696 3.280 -1.572 1.00 95.06 104 THR A N 1
ATOM 859 C CA . THR A 1 104 ? 8.474 2.153 -2.088 1.00 95.06 104 THR A CA 1
ATOM 860 C C . THR A 1 104 ? 9.246 1.470 -0.965 1.00 95.06 104 THR A C 1
ATOM 862 O O . THR A 1 104 ? 9.901 2.140 -0.168 1.00 95.06 104 THR A O 1
ATOM 865 N N . LEU A 1 105 ? 9.231 0.143 -0.962 1.00 94.56 105 LEU A N 1
ATOM 866 C CA . LEU A 1 105 ? 10.000 -0.714 -0.069 1.00 94.56 105 LEU A CA 1
ATOM 867 C C . LEU A 1 105 ? 11.262 -1.208 -0.777 1.00 94.56 105 LEU A C 1
ATOM 869 O O . LEU A 1 105 ? 11.218 -1.615 -1.939 1.00 94.56 105 LEU A O 1
ATOM 873 N N . GLY A 1 106 ? 12.378 -1.211 -0.066 1.00 91.44 106 GLY A N 1
ATOM 874 C CA . GLY A 1 106 ? 13.680 -1.650 -0.549 1.00 91.44 106 GLY A CA 1
ATOM 875 C C . GLY A 1 106 ? 14.769 -1.156 0.393 1.00 91.44 106 GLY A C 1
ATOM 876 O O . GLY A 1 106 ? 14.648 -0.078 0.972 1.00 91.44 106 GLY A O 1
ATOM 877 N N . LEU A 1 107 ? 15.837 -1.935 0.568 1.00 81.88 107 LEU A N 1
ATOM 878 C CA . LEU A 1 107 ? 16.924 -1.502 1.437 1.00 81.88 107 LEU A CA 1
ATOM 879 C C . LEU A 1 107 ? 17.683 -0.324 0.827 1.00 81.88 107 LEU A C 1
ATOM 881 O O . LEU A 1 107 ? 18.149 -0.359 -0.317 1.00 81.88 107 LEU A O 1
ATOM 885 N N . SER A 1 108 ? 17.847 0.702 1.649 1.00 78.75 108 SER A N 1
ATOM 886 C CA . SER A 1 108 ? 18.790 1.778 1.408 1.00 78.75 108 SER A CA 1
ATOM 887 C C . SER A 1 108 ? 20.175 1.379 1.907 1.00 78.75 108 SER A C 1
ATOM 889 O O . SER A 1 108 ? 20.319 0.852 3.008 1.00 78.75 108 SER A O 1
ATOM 891 N N . THR A 1 109 ? 21.214 1.657 1.121 1.00 69.69 109 THR A N 1
ATOM 892 C CA . THR A 1 109 ? 22.603 1.452 1.557 1.00 69.69 109 THR A CA 1
ATOM 893 C C . THR A 1 109 ? 23.165 2.746 2.153 1.00 69.69 109 THR A C 1
ATOM 895 O O . THR A 1 109 ? 23.148 3.768 1.456 1.00 69.69 109 THR A O 1
ATOM 898 N N . PRO A 1 110 ? 23.696 2.738 3.391 1.00 69.62 110 PRO A N 1
ATOM 899 C CA . PRO A 1 110 ? 24.495 3.848 3.908 1.00 69.62 110 PRO A CA 1
ATOM 900 C C . PRO A 1 110 ? 25.723 4.110 3.013 1.00 69.62 110 PRO A C 1
ATOM 902 O O . PRO A 1 110 ? 26.228 3.167 2.399 1.00 69.62 110 PRO A O 1
ATOM 905 N N . PRO A 1 111 ? 26.233 5.352 2.928 1.00 69.50 111 PRO A N 1
ATOM 906 C CA . PRO A 1 111 ? 25.781 6.558 3.634 1.00 69.50 111 PRO A CA 1
ATOM 907 C C . PRO A 1 111 ? 24.627 7.297 2.937 1.00 69.50 111 PRO A C 1
ATOM 909 O O . PRO A 1 111 ? 24.064 8.226 3.503 1.00 69.50 111 PRO A O 1
ATOM 912 N N . GLU A 1 112 ? 24.275 6.906 1.712 1.00 68.06 112 GLU A N 1
ATOM 913 C CA . GLU A 1 112 ? 23.367 7.676 0.854 1.00 68.06 112 GLU A CA 1
ATOM 914 C C . GLU A 1 112 ? 21.901 7.592 1.302 1.00 68.06 112 GLU A C 1
ATOM 916 O O . GLU A 1 112 ? 21.105 8.458 0.957 1.00 68.06 112 GLU A O 1
ATOM 921 N N . ASN A 1 113 ? 21.523 6.558 2.066 1.00 72.06 113 ASN A N 1
ATOM 922 C CA . ASN A 1 113 ? 20.132 6.269 2.441 1.00 72.06 113 ASN A CA 1
ATOM 923 C C . ASN A 1 113 ? 19.167 6.207 1.232 1.00 72.06 113 ASN A C 1
ATOM 925 O O . ASN A 1 113 ? 17.952 6.337 1.387 1.00 72.06 113 ASN A O 1
ATOM 929 N N . VAL A 1 114 ? 19.691 5.939 0.030 1.00 79.06 114 VAL A N 1
ATOM 930 C CA . VAL A 1 114 ? 18.915 5.813 -1.209 1.00 79.06 114 VAL A CA 1
ATOM 931 C C . VAL A 1 114 ? 18.609 4.346 -1.501 1.00 79.06 114 VAL A C 1
ATOM 933 O O . VAL A 1 114 ? 19.512 3.508 -1.563 1.00 79.06 114 VAL A O 1
ATOM 936 N N . ILE A 1 115 ? 17.333 4.051 -1.759 1.00 82.75 115 ILE A N 1
ATOM 937 C CA . ILE A 1 115 ? 16.885 2.751 -2.268 1.00 82.75 115 ILE A CA 1
ATOM 938 C C . ILE A 1 115 ? 17.425 2.569 -3.690 1.00 82.75 115 ILE A C 1
ATOM 940 O O . ILE A 1 115 ? 17.035 3.294 -4.611 1.00 82.75 115 ILE A O 1
ATOM 944 N N . LYS A 1 116 ? 18.311 1.585 -3.875 1.00 84.88 116 LYS A N 1
ATOM 945 C CA . LYS A 1 116 ? 18.881 1.250 -5.193 1.00 84.88 116 LYS A CA 1
ATOM 946 C C . LYS A 1 116 ? 17.966 0.348 -6.019 1.00 84.88 116 LYS A C 1
ATOM 948 O O . LYS A 1 116 ? 17.985 0.417 -7.246 1.00 84.88 116 LYS A O 1
ATOM 953 N N . LYS A 1 117 ? 17.163 -0.484 -5.353 1.00 90.69 117 LYS A N 1
ATOM 954 C CA . LYS A 1 117 ? 16.217 -1.399 -5.992 1.00 90.69 117 LYS A CA 1
ATOM 955 C C . LYS A 1 117 ? 14.955 -1.543 -5.154 1.00 90.69 117 LYS A C 1
ATOM 957 O O . LYS A 1 117 ? 15.017 -1.989 -4.012 1.00 90.69 117 LYS A O 1
ATOM 962 N N . VAL A 1 118 ? 13.822 -1.187 -5.747 1.00 94.44 118 VAL A N 1
ATOM 963 C CA . VAL A 1 118 ? 12.506 -1.373 -5.134 1.00 94.44 118 VAL A CA 1
ATOM 964 C C . VAL A 1 118 ? 12.125 -2.855 -5.179 1.00 94.44 118 VAL A C 1
ATOM 966 O O . VAL A 1 118 ? 12.270 -3.519 -6.205 1.00 94.44 118 VAL A O 1
ATOM 969 N N . GLN A 1 119 ? 11.651 -3.377 -4.052 1.00 94.44 119 GLN A N 1
ATOM 970 C CA . GLN A 1 119 ? 11.199 -4.760 -3.873 1.00 94.44 119 GLN A CA 1
ATOM 971 C C . GLN A 1 119 ? 9.672 -4.855 -3.773 1.00 94.44 119 GLN A C 1
ATOM 973 O O . GLN A 1 119 ? 9.086 -5.861 -4.171 1.00 94.44 119 GLN A O 1
ATOM 978 N N . GLY A 1 120 ? 9.024 -3.800 -3.286 1.00 96.31 120 GLY A N 1
ATOM 979 C CA . GLY A 1 120 ? 7.576 -3.720 -3.152 1.00 96.31 120 GLY A CA 1
ATOM 980 C C . GLY A 1 120 ? 7.120 -2.285 -2.952 1.00 96.31 120 GLY A C 1
ATOM 981 O O . GLY A 1 120 ? 7.934 -1.365 -2.894 1.00 96.31 120 GLY A O 1
ATOM 982 N N . ILE A 1 121 ? 5.816 -2.094 -2.850 1.00 97.81 121 ILE A N 1
ATOM 983 C CA . ILE A 1 121 ? 5.213 -0.796 -2.553 1.00 97.81 121 ILE A CA 1
ATOM 984 C C . ILE A 1 121 ? 4.134 -1.047 -1.517 1.00 97.81 121 ILE A C 1
ATOM 986 O O . ILE A 1 121 ? 3.360 -1.995 -1.657 1.00 97.81 121 ILE A O 1
ATOM 990 N N . TRP A 1 122 ? 4.108 -0.234 -0.469 1.00 97.50 122 TRP A N 1
ATOM 991 C CA . TRP A 1 122 ? 3.034 -0.267 0.513 1.00 97.50 122 TRP A CA 1
ATOM 992 C C . TRP A 1 122 ? 2.152 0.968 0.372 1.00 97.50 122 TRP A C 1
ATOM 994 O O . TRP A 1 122 ? 2.593 2.005 -0.129 1.00 97.50 122 TRP A O 1
ATOM 1004 N N . TYR A 1 123 ? 0.904 0.826 0.801 1.00 98.31 123 TYR A N 1
ATOM 1005 C CA . TYR A 1 123 ? -0.155 1.803 0.616 1.00 98.31 123 TYR A CA 1
ATOM 1006 C C . TYR A 1 123 ? -0.982 1.935 1.891 1.00 98.31 123 TYR A C 1
ATOM 1008 O O . TYR A 1 123 ? -1.328 0.921 2.504 1.00 98.31 123 TYR A O 1
ATOM 1016 N N . GLU A 1 124 ? -1.379 3.161 2.218 1.00 97.62 124 GLU A N 1
ATOM 1017 C CA . GLU A 1 124 ? -2.545 3.430 3.059 1.00 97.62 124 GLU A CA 1
ATOM 1018 C C . GLU A 1 124 ? -3.736 3.708 2.151 1.00 97.62 124 GLU A C 1
ATOM 1020 O O . GLU A 1 124 ? -3.725 4.651 1.354 1.00 97.62 124 GLU A O 1
ATOM 1025 N N . VAL A 1 125 ? -4.767 2.877 2.261 1.00 97.62 125 VAL A N 1
ATOM 1026 C CA . VAL A 1 125 ? -5.958 2.970 1.426 1.00 97.62 125 VAL A CA 1
ATOM 1027 C C . VAL A 1 125 ? -7.217 3.027 2.278 1.00 97.62 125 VAL A C 1
ATOM 1029 O O . VAL A 1 125 ? -7.379 2.279 3.236 1.00 97.62 125 VAL A O 1
ATOM 1032 N N . VAL A 1 126 ? -8.139 3.897 1.903 1.00 96.69 126 VAL A N 1
ATOM 1033 C CA . VAL A 1 126 ? -9.504 3.930 2.411 1.00 96.69 126 VAL A CA 1
ATOM 1034 C C . VAL A 1 126 ? -10.390 3.243 1.379 1.00 96.69 126 VAL A C 1
ATOM 1036 O O . VAL A 1 126 ? -10.417 3.614 0.200 1.00 96.69 126 VAL A O 1
ATOM 1039 N N . THR A 1 127 ? -11.069 2.185 1.812 1.00 94.62 127 THR A N 1
ATOM 1040 C CA . THR A 1 127 ? -11.880 1.311 0.949 1.00 94.62 127 THR A CA 1
ATOM 1041 C C . THR A 1 127 ? -13.369 1.362 1.276 1.00 94.62 127 THR A C 1
ATOM 1043 O O . THR A 1 127 ? -14.175 0.899 0.470 1.00 94.62 127 THR A O 1
ATOM 1046 N N . ALA A 1 128 ? -13.733 1.936 2.422 1.00 94.19 128 ALA A N 1
ATOM 1047 C CA . ALA A 1 128 ? -15.102 2.099 2.877 1.00 94.19 128 ALA A CA 1
ATOM 1048 C C . ALA A 1 128 ? -15.222 3.355 3.744 1.00 94.19 128 ALA A C 1
ATOM 1050 O O . ALA A 1 128 ? -14.263 3.729 4.417 1.00 94.19 128 ALA A O 1
ATOM 1051 N N . ASP A 1 129 ? -16.410 3.947 3.713 1.00 93.25 129 ASP A N 1
ATOM 1052 C CA . ASP A 1 129 ? -16.842 4.996 4.629 1.00 93.25 129 ASP A CA 1
ATOM 1053 C C . ASP A 1 129 ? -17.096 4.348 5.997 1.00 93.25 129 ASP A C 1
ATOM 1055 O O . ASP A 1 129 ? -17.861 3.384 6.116 1.00 93.25 129 ASP A O 1
ATOM 1059 N N . SER A 1 130 ? -16.373 4.819 7.002 1.00 93.12 130 SER A N 1
ATOM 1060 C CA . SER A 1 130 ? -16.346 4.260 8.351 1.00 93.12 130 SER A CA 1
ATOM 1061 C C . SER A 1 130 ? -17.030 5.143 9.390 1.00 93.12 130 SER A C 1
ATOM 1063 O O . SER A 1 130 ? -17.309 4.647 10.484 1.00 93.12 130 SER A O 1
ATOM 1065 N N . ASP A 1 131 ? -17.321 6.404 9.063 1.00 91.75 131 ASP A N 1
ATOM 1066 C CA . ASP A 1 131 ? -18.036 7.342 9.936 1.00 91.75 131 ASP A CA 1
ATOM 1067 C C . ASP A 1 131 ? -19.487 7.611 9.485 1.00 91.75 131 ASP A C 1
ATOM 1069 O O . ASP A 1 131 ? -20.295 8.127 10.261 1.00 91.75 131 ASP A O 1
ATOM 1073 N N . GLY A 1 132 ? -19.860 7.138 8.294 1.00 91.81 132 GLY A N 1
ATOM 1074 C CA . GLY A 1 132 ? -21.215 7.153 7.756 1.00 91.81 132 GLY A CA 1
ATOM 1075 C C . GLY A 1 132 ? -21.610 8.471 7.091 1.00 91.81 132 GLY A C 1
ATOM 1076 O O . GLY A 1 132 ? -22.807 8.686 6.852 1.00 91.81 132 GLY A O 1
ATOM 1077 N N . ASP A 1 133 ? -20.655 9.357 6.797 1.00 89.31 133 ASP A N 1
ATOM 1078 C CA . ASP A 1 133 ? -20.903 10.658 6.165 1.00 89.31 133 ASP A CA 1
ATOM 1079 C C . ASP A 1 133 ? -21.141 10.579 4.637 1.00 89.31 133 ASP A C 1
ATOM 1081 O O . ASP A 1 133 ? -21.457 11.585 3.988 1.00 89.31 133 ASP A O 1
ATOM 1085 N N . LYS A 1 134 ? -21.072 9.365 4.072 1.00 88.25 134 LYS A N 1
ATOM 1086 C CA . LYS A 1 134 ? -21.213 9.007 2.651 1.00 88.25 134 LYS A CA 1
ATOM 1087 C C . LYS A 1 134 ? -20.066 9.503 1.776 1.00 88.25 134 LYS A C 1
ATOM 1089 O O . LYS A 1 134 ? -20.241 9.673 0.562 1.00 88.25 134 LYS A O 1
ATOM 1094 N N . ARG A 1 135 ? -18.895 9.735 2.356 1.00 86.19 135 ARG A N 1
ATOM 1095 C CA . ARG A 1 135 ? -17.687 10.189 1.669 1.00 86.19 135 ARG A CA 1
ATOM 1096 C C . ARG A 1 135 ? -16.548 9.241 2.003 1.00 86.19 135 ARG A C 1
ATOM 1098 O O . ARG A 1 135 ? -16.570 8.524 2.984 1.00 86.19 135 ARG A O 1
ATOM 1105 N N . LEU A 1 136 ? -15.559 9.199 1.114 1.00 87.56 136 LEU A N 1
ATOM 1106 C CA . LEU A 1 136 ? -14.288 8.549 1.416 1.00 87.56 136 LEU A CA 1
ATOM 1107 C C . LEU A 1 136 ? -13.271 9.650 1.638 1.00 87.56 136 LEU A C 1
ATOM 1109 O O . LEU A 1 136 ? -12.940 10.381 0.699 1.00 87.56 136 LEU A O 1
ATOM 1113 N N . THR A 1 137 ? -12.791 9.767 2.866 1.00 90.50 137 THR A N 1
ATOM 1114 C CA . THR A 1 137 ? -11.841 10.795 3.281 1.00 90.50 137 THR A CA 1
ATOM 1115 C C . THR A 1 137 ? -10.653 10.168 4.001 1.00 90.50 137 THR A C 1
ATOM 1117 O O . THR A 1 137 ? -10.649 8.990 4.336 1.00 90.50 137 THR A O 1
ATOM 1120 N N . ALA A 1 138 ? -9.600 10.948 4.249 1.00 89.62 138 ALA A N 1
ATOM 1121 C CA . ALA A 1 138 ? -8.468 10.474 5.046 1.00 89.62 138 ALA A CA 1
ATOM 1122 C C . ALA A 1 138 ? -8.817 10.284 6.539 1.00 89.62 138 ALA A C 1
ATOM 1124 O O . ALA A 1 138 ? -8.009 9.719 7.279 1.00 89.62 138 ALA A O 1
ATOM 1125 N N . SER A 1 139 ? -9.985 10.755 6.989 1.00 90.56 139 SER A N 1
ATOM 1126 C CA . SER A 1 139 ? -10.481 10.541 8.353 1.00 90.56 139 SER A CA 1
ATOM 1127 C C . SER A 1 139 ? -10.980 9.114 8.554 1.00 90.56 139 SER A C 1
ATOM 1129 O O . SER A 1 139 ? -10.839 8.579 9.653 1.00 90.56 139 SER A O 1
ATOM 1131 N N . ASP A 1 140 ? -11.446 8.467 7.485 1.00 94.19 140 ASP A N 1
ATOM 1132 C CA . ASP A 1 140 ? -11.900 7.086 7.528 1.00 94.19 140 ASP A CA 1
ATOM 1133 C C . ASP A 1 140 ? -10.818 6.107 7.976 1.00 94.19 140 ASP A C 1
ATOM 1135 O O . ASP A 1 140 ? -9.606 6.343 7.858 1.00 94.19 140 ASP A O 1
ATOM 1139 N N . ARG A 1 141 ? -11.269 4.947 8.451 1.00 97.06 141 ARG A N 1
ATOM 1140 C CA . ARG A 1 141 ? -10.401 3.818 8.764 1.00 97.06 141 ARG A CA 1
ATOM 1141 C C . ARG A 1 141 ? -9.677 3.330 7.518 1.00 97.06 141 ARG A C 1
ATOM 1143 O O . ARG A 1 141 ? -10.264 3.012 6.483 1.00 97.06 141 ARG A O 1
ATOM 1150 N N . LYS A 1 142 ? -8.364 3.204 7.663 1.00 97.06 142 LYS A N 1
ATOM 1151 C CA . LYS A 1 142 ? -7.444 2.793 6.618 1.00 97.06 142 LYS A CA 1
ATOM 1152 C C . LYS A 1 142 ? -7.300 1.279 6.611 1.00 97.06 142 LYS A C 1
ATOM 1154 O O . LYS A 1 142 ? -7.510 0.567 7.598 1.00 97.06 142 LYS A O 1
ATOM 1159 N N . THR A 1 143 ? -6.879 0.799 5.461 1.00 98.25 143 THR A N 1
ATOM 1160 C CA . THR A 1 143 ? -6.329 -0.522 5.235 1.00 98.25 143 THR A CA 1
ATOM 1161 C C . THR A 1 143 ? -4.900 -0.332 4.747 1.00 98.25 143 THR A C 1
ATOM 1163 O O . THR A 1 143 ? -4.636 0.467 3.852 1.00 98.25 143 THR A O 1
ATOM 1166 N N . ILE A 1 144 ? -3.963 -1.053 5.350 1.00 98.31 144 ILE A N 1
ATOM 1167 C CA . ILE A 1 144 ? -2.590 -1.147 4.870 1.00 98.31 144 ILE A CA 1
ATOM 1168 C C . ILE A 1 144 ? -2.552 -2.271 3.843 1.00 98.31 144 ILE A C 1
ATOM 1170 O O . ILE A 1 144 ? -2.977 -3.398 4.124 1.00 98.31 144 ILE A O 1
ATOM 1174 N N . ALA A 1 145 ? -2.027 -1.971 2.663 1.00 98.44 145 ALA A N 1
ATOM 1175 C CA . ALA A 1 145 ? -1.868 -2.927 1.578 1.00 98.44 145 ALA A CA 1
ATOM 1176 C C . ALA A 1 145 ? -0.448 -2.900 1.014 1.00 98.44 145 ALA A C 1
ATOM 1178 O O . ALA A 1 145 ? 0.273 -1.916 1.167 1.00 98.44 145 ALA A O 1
ATOM 1179 N N . VAL A 1 146 ? -0.044 -3.986 0.354 1.00 98.31 146 VAL A N 1
ATOM 1180 C CA . VAL A 1 146 ? 1.283 -4.132 -0.257 1.00 98.31 146 VAL A CA 1
ATOM 1181 C C . VAL A 1 146 ? 1.161 -4.786 -1.631 1.00 98.31 146 VAL A C 1
ATOM 1183 O O . VAL A 1 146 ? 0.385 -5.722 -1.807 1.00 98.31 146 VAL A O 1
ATOM 1186 N N . SER A 1 147 ? 1.959 -4.336 -2.595 1.00 98.44 147 SER A N 1
ATOM 1187 C CA . SER A 1 147 ? 2.158 -4.985 -3.896 1.00 98.44 147 SER A CA 1
ATOM 1188 C C . SER A 1 147 ? 3.633 -5.312 -4.125 1.00 98.44 147 SER A C 1
ATOM 1190 O O . SER A 1 147 ? 4.517 -4.863 -3.388 1.00 98.44 147 SER A O 1
ATOM 1192 N N . ASP A 1 148 ? 3.923 -6.075 -5.177 1.00 96.69 148 ASP A N 1
ATOM 1193 C CA . ASP A 1 148 ? 5.285 -6.103 -5.711 1.00 96.69 148 ASP A CA 1
ATOM 1194 C C . ASP A 1 148 ? 5.654 -4.768 -6.391 1.00 96.69 148 ASP A C 1
ATOM 1196 O O . ASP A 1 148 ? 4.822 -3.866 -6.544 1.00 96.69 148 ASP A O 1
ATOM 1200 N N . PHE A 1 149 ? 6.923 -4.628 -6.786 1.00 95.88 149 PHE A N 1
ATOM 1201 C CA . PHE A 1 149 ? 7.437 -3.429 -7.458 1.00 95.88 149 PHE A CA 1
ATOM 1202 C C . PHE A 1 149 ? 6.774 -3.148 -8.813 1.00 95.88 149 PHE A C 1
ATOM 1204 O O . PHE A 1 149 ? 6.910 -2.048 -9.329 1.00 95.88 149 PHE A O 1
ATOM 1211 N N . ALA A 1 150 ? 6.088 -4.124 -9.411 1.00 97.00 150 ALA A N 1
ATOM 1212 C CA . ALA A 1 150 ? 5.377 -3.959 -10.670 1.00 97.00 150 ALA A CA 1
ATOM 1213 C C . ALA A 1 150 ? 3.898 -3.589 -10.432 1.00 97.00 150 ALA A C 1
ATOM 1215 O O . ALA A 1 150 ? 3.114 -3.530 -11.373 1.00 97.00 150 ALA A O 1
ATOM 1216 N N . GLY A 1 151 ? 3.475 -3.383 -9.180 1.00 97.00 151 GLY A N 1
ATOM 1217 C CA . GLY A 1 151 ? 2.071 -3.132 -8.856 1.00 97.00 151 GLY A CA 1
ATOM 1218 C C . GLY A 1 151 ? 1.173 -4.344 -9.097 1.00 97.00 151 GLY A C 1
ATOM 1219 O O . GLY A 1 151 ? -0.039 -4.196 -9.233 1.00 97.00 151 GLY A O 1
ATOM 1220 N N . LYS A 1 152 ? 1.750 -5.545 -9.202 1.00 96.88 152 LYS A N 1
ATOM 1221 C CA . LYS A 1 152 ? 1.004 -6.802 -9.233 1.00 96.88 152 LYS A CA 1
ATOM 1222 C C . LYS A 1 152 ? 0.928 -7.381 -7.824 1.00 96.88 152 LYS A C 1
ATOM 1224 O O . LYS A 1 152 ? 1.602 -6.936 -6.892 1.00 96.88 152 LYS A O 1
ATOM 1229 N N . ASN A 1 153 ? 0.078 -8.396 -7.671 1.00 97.06 153 ASN A N 1
ATOM 1230 C CA . ASN A 1 153 ? -0.103 -9.114 -6.410 1.00 97.06 153 ASN A CA 1
ATOM 1231 C C . ASN A 1 153 ? -0.453 -8.182 -5.238 1.00 97.06 153 ASN A C 1
ATOM 1233 O O . ASN A 1 153 ? 0.081 -8.348 -4.144 1.00 97.06 153 ASN A O 1
ATOM 1237 N N . TYR A 1 154 ? -1.309 -7.187 -5.492 1.00 98.12 154 TYR A N 1
ATOM 1238 C CA . TYR A 1 154 ? -1.839 -6.302 -4.462 1.00 98.12 154 TYR A CA 1
ATOM 1239 C C . TYR A 1 154 ? -2.577 -7.116 -3.392 1.00 98.12 154 TYR A C 1
ATOM 1241 O O . TYR A 1 154 ? -3.508 -7.861 -3.703 1.00 98.12 154 TYR A O 1
ATOM 1249 N N . THR A 1 155 ? -2.164 -6.947 -2.140 1.00 98.12 155 THR A N 1
ATOM 1250 C CA . THR A 1 155 ? -2.706 -7.663 -0.986 1.00 98.12 155 THR A CA 1
ATOM 1251 C C . THR A 1 155 ? -2.976 -6.678 0.141 1.00 98.12 155 THR A C 1
ATOM 1253 O O . THR A 1 155 ? -2.063 -6.003 0.616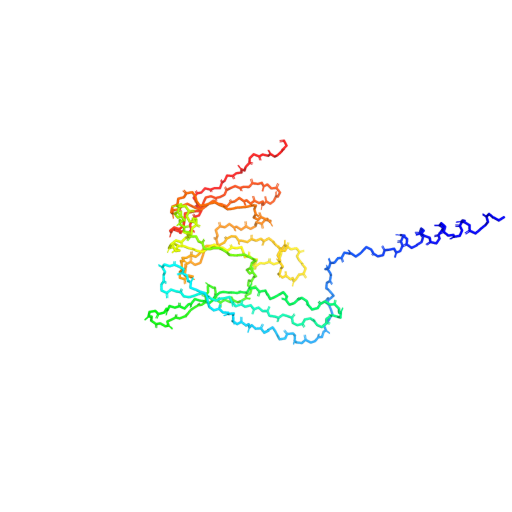 1.00 98.12 155 THR A O 1
ATOM 1256 N N . GLU A 1 156 ? -4.217 -6.627 0.614 1.00 98.12 156 GLU A N 1
ATOM 1257 C CA . GLU A 1 156 ? -4.564 -5.970 1.875 1.00 98.12 156 GLU A CA 1
ATOM 1258 C C . GLU A 1 156 ? -4.066 -6.823 3.046 1.00 98.12 156 GLU A C 1
ATOM 1260 O O . GLU A 1 156 ? -4.397 -8.006 3.139 1.00 98.12 156 GLU A O 1
ATOM 1265 N N . VAL A 1 157 ? -3.264 -6.237 3.934 1.00 97.94 157 VAL A N 1
ATOM 1266 C CA . VAL A 1 157 ? -2.578 -6.972 5.009 1.00 97.94 157 VAL A CA 1
ATOM 1267 C C . VAL A 1 157 ? -3.064 -6.591 6.403 1.00 97.94 157 VAL A C 1
ATOM 1269 O O . VAL A 1 157 ? -3.077 -7.445 7.283 1.00 97.94 157 VAL A O 1
ATOM 1272 N N . ILE A 1 158 ? -3.489 -5.344 6.621 1.00 98.12 158 ILE A N 1
ATOM 1273 C CA . ILE A 1 158 ? -4.007 -4.879 7.917 1.00 98.12 158 ILE A CA 1
ATOM 1274 C C . ILE A 1 158 ? -5.222 -3.998 7.645 1.00 98.12 158 ILE A C 1
ATOM 1276 O O . ILE A 1 158 ? -5.117 -3.030 6.902 1.00 98.12 158 ILE A O 1
ATOM 1280 N N . ARG A 1 159 ? -6.371 -4.323 8.233 1.00 97.31 159 ARG A N 1
ATOM 1281 C CA . ARG A 1 159 ? -7.624 -3.563 8.085 1.00 97.31 159 ARG A CA 1
ATOM 1282 C C . ARG A 1 159 ? -7.962 -2.833 9.382 1.00 97.31 159 ARG A C 1
ATOM 1284 O O . ARG A 1 159 ? -7.428 -3.190 10.428 1.00 97.31 159 ARG A O 1
ATOM 1291 N N . GLN A 1 160 ? -8.899 -1.886 9.309 1.00 96.81 160 GLN A N 1
ATOM 1292 C CA . GLN A 1 160 ? -9.429 -1.155 10.472 1.00 96.81 160 GLN A CA 1
ATOM 1293 C C . GLN A 1 160 ? -8.340 -0.372 11.228 1.00 96.81 160 GLN A C 1
ATOM 1295 O O . GLN A 1 160 ? -8.283 -0.375 12.455 1.00 96.81 160 GLN A O 1
ATOM 1300 N N . VAL A 1 161 ? -7.447 0.275 10.479 1.00 98.12 161 VAL A N 1
ATOM 1301 C CA . VAL A 1 161 ? -6.379 1.115 11.022 1.00 98.12 161 VAL A CA 1
ATOM 1302 C C . VAL A 1 161 ? -6.910 2.530 11.197 1.00 98.12 161 VAL A C 1
ATOM 1304 O O . VAL A 1 161 ? -7.312 3.158 10.221 1.00 98.12 161 VAL A O 1
ATOM 1307 N N . ASP A 1 162 ? -6.888 3.053 12.418 1.00 96.31 162 ASP A N 1
ATOM 1308 C CA . ASP A 1 162 ? -7.314 4.430 12.677 1.00 96.31 162 ASP A CA 1
ATOM 1309 C C . ASP A 1 162 ? -6.237 5.409 12.172 1.00 96.31 162 ASP A C 1
ATOM 1311 O O . ASP A 1 162 ? -6.528 6.358 11.436 1.00 96.31 162 ASP A O 1
ATOM 1315 N N . GLN A 1 163 ? -4.967 5.134 12.496 1.00 95.69 163 GLN A N 1
ATOM 1316 C CA . GLN A 1 163 ? -3.821 5.942 12.080 1.00 95.69 163 GLN A CA 1
ATOM 1317 C C . GLN A 1 163 ? -2.540 5.104 11.977 1.00 95.69 163 GLN A C 1
ATOM 1319 O O . GLN A 1 163 ? -2.238 4.294 12.852 1.00 95.69 163 GLN A O 1
ATOM 1324 N N . VAL A 1 164 ? -1.731 5.349 10.942 1.00 96.81 164 VAL A N 1
ATOM 1325 C CA . VAL A 1 164 ? -0.346 4.861 10.889 1.00 96.81 164 VAL A CA 1
ATOM 1326 C C . VAL A 1 164 ? 0.553 5.819 11.671 1.00 96.81 164 VAL A C 1
ATOM 1328 O O . VAL A 1 164 ? 0.595 7.018 11.404 1.00 96.81 164 VAL A O 1
ATOM 1331 N N . LEU A 1 165 ? 1.271 5.287 12.658 1.00 96.88 165 LEU A N 1
ATOM 1332 C CA . LEU A 1 165 ? 2.198 6.037 13.510 1.00 96.88 165 LEU A CA 1
ATOM 1333 C C . LEU A 1 165 ? 3.604 6.100 12.907 1.00 96.88 165 LEU A C 1
ATOM 1335 O O . LEU A 1 165 ? 4.347 7.049 13.144 1.00 96.88 165 LEU A O 1
ATOM 1339 N N . GLY A 1 166 ? 3.983 5.077 12.142 1.00 96.12 166 GLY A N 1
ATOM 1340 C CA . GLY A 1 166 ? 5.271 5.022 11.470 1.00 96.12 166 GLY A CA 1
ATOM 1341 C C . GLY A 1 166 ? 5.571 3.654 10.882 1.00 96.12 166 GLY A C 1
ATOM 1342 O O . GLY A 1 166 ? 4.864 2.672 11.116 1.00 96.12 166 GLY A O 1
ATOM 1343 N N . THR A 1 167 ? 6.657 3.588 10.122 1.00 95.94 167 THR A N 1
ATOM 1344 C CA . THR A 1 167 ? 7.084 2.371 9.435 1.00 95.94 167 THR A CA 1
ATOM 1345 C C . THR A 1 167 ? 8.591 2.204 9.501 1.00 95.94 167 THR A C 1
ATOM 1347 O O . THR A 1 167 ? 9.329 3.189 9.514 1.00 95.94 167 THR A O 1
ATOM 1350 N N . HIS A 1 168 ? 9.065 0.962 9.489 1.00 94.56 168 HIS A N 1
ATOM 1351 C CA . HIS A 1 168 ? 10.492 0.668 9.463 1.00 94.56 168 HIS A CA 1
ATOM 1352 C C . HIS A 1 168 ? 10.782 -0.615 8.684 1.00 94.56 168 HIS A C 1
ATOM 1354 O O . HIS A 1 168 ? 10.088 -1.613 8.843 1.00 94.56 168 HIS A O 1
ATOM 1360 N N . GLN A 1 169 ? 11.834 -0.611 7.870 1.00 93.38 169 GLN A N 1
ATOM 1361 C CA . GLN A 1 169 ? 12.304 -1.791 7.149 1.00 93.38 169 GLN A CA 1
ATOM 1362 C C . GLN A 1 169 ? 13.678 -2.205 7.705 1.00 93.38 169 GLN A C 1
ATOM 1364 O O . GLN A 1 169 ? 14.693 -1.665 7.265 1.00 93.38 169 GLN A O 1
ATOM 1369 N N . PRO A 1 170 ? 13.744 -3.135 8.678 1.00 91.75 170 PRO A N 1
ATOM 1370 C CA . PRO A 1 170 ? 15.015 -3.530 9.287 1.00 91.75 170 PRO A CA 1
ATOM 1371 C C . PRO A 1 170 ? 15.905 -4.390 8.372 1.00 91.75 170 PRO A C 1
ATOM 1373 O O . PRO A 1 170 ? 17.107 -4.481 8.603 1.00 91.75 170 PRO A O 1
ATOM 1376 N N . ASN A 1 171 ? 15.338 -5.060 7.362 1.00 92.12 171 ASN A N 1
ATOM 1377 C CA . ASN A 1 171 ? 16.066 -5.911 6.413 1.00 92.12 171 ASN A CA 1
ATOM 1378 C C . ASN A 1 171 ? 15.296 -6.043 5.075 1.00 92.12 171 ASN A C 1
ATOM 1380 O O . ASN A 1 171 ? 14.243 -5.437 4.892 1.00 92.12 171 ASN A O 1
ATOM 1384 N N . GLU A 1 172 ? 15.801 -6.830 4.120 1.00 90.44 172 GLU A N 1
ATOM 1385 C CA . GLU A 1 172 ? 15.179 -6.993 2.788 1.00 90.44 172 GLU A CA 1
ATOM 1386 C C . GLU A 1 172 ? 13.804 -7.673 2.802 1.00 90.44 172 GLU A C 1
ATOM 1388 O O . GLU A 1 172 ? 13.011 -7.498 1.881 1.00 90.44 172 GLU A O 1
ATOM 1393 N N . ALA A 1 173 ? 13.520 -8.483 3.818 1.00 93.50 173 ALA A N 1
ATOM 1394 C CA . ALA A 1 173 ? 12.321 -9.305 3.867 1.00 93.50 173 ALA A CA 1
ATOM 1395 C C . ALA A 1 173 ? 11.248 -8.742 4.799 1.00 93.50 173 ALA A C 1
ATOM 1397 O O . ALA A 1 173 ? 10.084 -9.092 4.635 1.00 93.50 173 ALA A O 1
ATOM 1398 N N . THR A 1 174 ? 11.614 -7.903 5.763 1.00 95.94 174 THR A N 1
ATOM 1399 C CA . THR A 1 174 ? 10.731 -7.489 6.854 1.00 95.94 174 THR A CA 1
ATOM 1400 C C . THR A 1 174 ? 10.339 -6.024 6.730 1.00 95.94 174 THR A C 1
ATOM 1402 O O . THR A 1 174 ? 11.198 -5.150 6.670 1.00 95.94 174 THR A O 1
ATOM 1405 N N . PHE A 1 175 ? 9.038 -5.752 6.794 1.00 96.94 175 PHE A N 1
ATOM 1406 C CA . PHE A 1 175 ? 8.463 -4.419 6.923 1.00 96.94 175 PHE A CA 1
ATOM 1407 C C . PHE A 1 175 ? 7.640 -4.334 8.210 1.00 96.94 175 PHE A C 1
ATOM 1409 O O . PHE A 1 175 ? 6.742 -5.142 8.432 1.00 96.94 175 PHE A O 1
ATOM 1416 N N . LEU A 1 176 ? 7.963 -3.373 9.068 1.00 97.94 176 LEU A N 1
ATOM 1417 C CA . LEU A 1 176 ? 7.257 -3.097 10.312 1.00 97.94 176 LEU A CA 1
ATOM 1418 C C . LEU A 1 176 ? 6.341 -1.898 10.117 1.00 97.94 176 LEU A C 1
ATOM 1420 O O . LEU A 1 176 ? 6.797 -0.843 9.671 1.00 97.94 176 LEU A O 1
ATOM 1424 N N . VAL A 1 177 ? 5.081 -2.044 10.519 1.00 98.31 177 VAL A N 1
ATOM 1425 C CA . VAL A 1 177 ? 4.128 -0.933 10.585 1.00 98.31 177 VAL A CA 1
ATOM 1426 C C . VAL A 1 177 ? 3.636 -0.770 12.009 1.00 98.31 177 VAL A C 1
ATOM 1428 O O . VAL A 1 177 ? 3.148 -1.724 12.613 1.00 98.31 177 VAL A O 1
ATOM 1431 N N . PHE A 1 178 ? 3.763 0.447 12.525 1.00 98.44 178 PHE A N 1
ATOM 1432 C CA . PHE A 1 178 ? 3.268 0.873 13.826 1.00 98.44 178 PHE A CA 1
ATOM 1433 C C . PHE A 1 178 ? 1.990 1.673 13.603 1.00 98.44 178 PHE A C 1
ATOM 1435 O O . PHE A 1 178 ? 1.982 2.599 12.792 1.00 98.44 178 PHE A O 1
ATOM 1442 N N . TYR A 1 179 ? 0.905 1.316 14.282 1.00 98.31 179 TYR A N 1
ATOM 1443 C CA . TYR A 1 179 ? -0.406 1.903 14.013 1.00 98.31 179 TYR A CA 1
ATOM 1444 C C . TYR A 1 179 ? -1.334 1.843 15.225 1.00 98.31 179 TYR A C 1
ATOM 1446 O O . TYR A 1 179 ? -1.132 1.038 16.138 1.00 98.31 179 TYR A O 1
ATOM 1454 N N . THR A 1 180 ? -2.365 2.684 15.208 1.00 97.88 180 THR A N 1
ATOM 1455 C CA . THR A 1 180 ? -3.501 2.616 16.127 1.00 97.88 180 THR A CA 1
ATOM 1456 C C . THR A 1 180 ? -4.675 1.890 15.482 1.00 97.88 180 THR A C 1
ATOM 1458 O O . THR A 1 180 ? -4.947 2.030 14.287 1.00 97.88 180 THR A O 1
ATOM 1461 N N . SER A 1 181 ? -5.376 1.096 16.282 1.00 97.06 181 SER A N 1
ATOM 1462 C CA . SER A 1 181 ? -6.645 0.471 15.918 1.00 97.06 181 SER A CA 1
ATOM 1463 C C . SER A 1 181 ? -7.464 0.260 17.187 1.00 97.06 181 SER A C 1
ATOM 1465 O O . SER A 1 181 ? -6.943 -0.269 18.173 1.00 97.06 181 SER A O 1
ATOM 1467 N N . ASP A 1 182 ? -8.711 0.729 17.191 1.00 94.00 182 ASP A N 1
ATOM 1468 C CA . ASP A 1 182 ? -9.618 0.678 18.343 1.00 94.00 182 ASP A CA 1
ATOM 1469 C C . ASP A 1 182 ? -8.958 1.235 19.621 1.00 94.00 182 ASP A C 1
ATOM 1471 O O . ASP A 1 182 ? -8.977 0.617 20.690 1.00 94.00 182 ASP A O 1
ATOM 1475 N N . ALA A 1 183 ? -8.313 2.401 19.480 1.00 91.50 183 ALA A N 1
ATOM 1476 C CA . ALA A 1 183 ? -7.575 3.108 20.536 1.00 91.50 183 ALA A CA 1
ATOM 1477 C C . ALA A 1 183 ? -6.399 2.330 21.168 1.00 91.50 183 ALA A C 1
ATOM 1479 O O . ALA A 1 183 ? -5.871 2.731 22.206 1.00 91.50 183 ALA A O 1
ATOM 1480 N N . LYS A 1 184 ? -5.948 1.235 20.547 1.00 95.94 184 LYS A N 1
ATOM 1481 C CA . LYS A 1 184 ? -4.766 0.471 20.968 1.00 95.94 184 LYS A CA 1
ATOM 1482 C C . LYS A 1 184 ? -3.641 0.616 19.959 1.00 95.94 184 LYS A C 1
ATOM 1484 O O . LYS A 1 184 ? -3.879 0.722 18.759 1.00 95.94 184 LYS A O 1
ATOM 1489 N N . ASN A 1 185 ? -2.411 0.570 20.457 1.00 98.00 185 ASN A N 1
ATOM 1490 C CA . ASN A 1 185 ? -1.210 0.645 19.637 1.00 98.00 185 ASN A CA 1
ATOM 1491 C C . ASN A 1 185 ? -0.724 -0.759 19.274 1.00 98.00 185 ASN A C 1
ATOM 1493 O O . ASN A 1 185 ? -0.604 -1.624 20.143 1.00 98.00 185 ASN A O 1
ATOM 1497 N N . PHE A 1 186 ? -0.383 -0.968 18.009 1.00 98.50 186 PHE A N 1
ATOM 1498 C CA . PHE A 1 186 ? 0.122 -2.235 17.496 1.00 98.50 186 PHE A CA 1
ATOM 1499 C C . PHE A 1 186 ? 1.388 -2.033 16.673 1.00 98.50 186 PHE A C 1
ATOM 1501 O O . PHE A 1 186 ? 1.611 -0.980 16.074 1.00 98.50 186 PHE A O 1
ATOM 1508 N N . VAL A 1 187 ? 2.191 -3.091 16.607 1.00 98.62 187 VAL A N 1
ATOM 1509 C CA . VAL A 1 187 ? 3.190 -3.290 15.563 1.00 98.62 187 VAL A CA 1
ATOM 1510 C C . VAL A 1 187 ? 2.865 -4.573 14.816 1.00 98.62 187 VAL A C 1
ATOM 1512 O O . VAL A 1 187 ? 2.632 -5.620 15.427 1.00 98.62 187 VAL A O 1
ATOM 1515 N N . THR A 1 188 ? 2.865 -4.496 13.491 1.00 98.69 188 THR A N 1
ATOM 1516 C CA . THR A 1 188 ? 2.719 -5.663 12.625 1.00 98.69 188 THR A CA 1
ATOM 1517 C C . THR A 1 188 ? 3.950 -5.820 11.752 1.00 98.69 188 THR A C 1
ATOM 1519 O O . THR A 1 188 ? 4.405 -4.874 11.112 1.00 98.69 188 THR A O 1
ATOM 1522 N N . GLU A 1 189 ? 4.472 -7.041 11.731 1.00 98.44 189 GLU A N 1
ATOM 1523 C CA . GLU A 1 189 ? 5.521 -7.481 10.830 1.00 98.44 189 GLU A CA 1
ATOM 1524 C C . GLU A 1 189 ? 4.904 -8.073 9.565 1.00 98.44 189 GLU A C 1
ATOM 1526 O O . GLU A 1 189 ? 4.103 -9.009 9.621 1.00 98.44 189 GLU A O 1
ATOM 1531 N N . ILE A 1 190 ? 5.305 -7.543 8.416 1.00 98.25 190 ILE A N 1
ATOM 1532 C CA . ILE A 1 190 ? 4.896 -7.997 7.094 1.00 98.25 190 ILE A CA 1
ATOM 1533 C C . ILE A 1 190 ? 6.133 -8.510 6.366 1.00 98.25 190 ILE A C 1
ATOM 1535 O O . ILE A 1 190 ? 7.149 -7.820 6.267 1.00 98.25 190 ILE A O 1
ATOM 1539 N N . ASN A 1 191 ? 6.039 -9.713 5.810 1.00 97.06 191 ASN A N 1
ATOM 1540 C CA . ASN A 1 191 ? 7.067 -10.240 4.930 1.00 97.06 191 ASN A CA 1
ATOM 1541 C C . ASN A 1 191 ? 6.883 -9.663 3.516 1.00 97.06 191 ASN A C 1
ATOM 1543 O O . ASN A 1 191 ? 5.885 -9.954 2.859 1.00 97.06 191 ASN A O 1
ATOM 1547 N N . ILE A 1 192 ? 7.840 -8.868 3.036 1.00 95.00 192 ILE A N 1
ATOM 1548 C CA . ILE A 1 192 ? 7.775 -8.141 1.759 1.00 95.00 192 ILE A CA 1
ATOM 1549 C C . ILE A 1 192 ? 7.663 -9.101 0.557 1.00 95.00 192 ILE A C 1
ATOM 1551 O O . ILE A 1 192 ? 6.742 -8.922 -0.246 1.00 95.00 192 ILE A O 1
ATOM 1555 N N . PRO A 1 193 ? 8.502 -10.154 0.412 1.00 93.88 193 PRO A N 1
ATOM 1556 C CA . PRO A 1 193 ? 8.408 -11.062 -0.735 1.00 93.88 193 PRO A CA 1
ATOM 1557 C C . PRO A 1 193 ? 7.064 -11.785 -0.851 1.00 93.88 193 PRO A C 1
ATOM 1559 O O . PRO A 1 193 ? 6.547 -11.952 -1.960 1.00 93.88 193 PRO A O 1
ATOM 1562 N N . THR A 1 194 ? 6.490 -12.211 0.279 1.00 96.19 194 THR A N 1
ATOM 1563 C CA . THR A 1 194 ? 5.233 -12.977 0.303 1.00 96.19 194 THR A CA 1
ATOM 1564 C C . THR A 1 194 ? 3.988 -12.110 0.485 1.00 96.19 194 THR A C 1
ATOM 1566 O O . THR A 1 194 ? 2.891 -12.600 0.221 1.00 96.19 194 THR A O 1
ATOM 1569 N N . ARG A 1 195 ? 4.146 -10.841 0.895 1.00 96.56 195 ARG A N 1
ATOM 1570 C CA . ARG A 1 195 ? 3.069 -9.887 1.228 1.00 96.56 195 ARG A CA 1
ATOM 1571 C C . ARG A 1 195 ? 2.107 -10.433 2.284 1.00 96.56 195 ARG A C 1
ATOM 1573 O O . ARG A 1 195 ? 0.896 -10.263 2.185 1.00 96.56 195 ARG A O 1
ATOM 1580 N N . LYS A 1 196 ? 2.647 -11.133 3.283 1.00 97.06 196 LYS A N 1
ATOM 1581 C CA . LYS A 1 196 ? 1.872 -11.737 4.374 1.00 97.06 196 LYS A CA 1
ATOM 1582 C C . LYS A 1 196 ? 2.251 -11.131 5.710 1.00 97.06 196 LYS A C 1
ATOM 1584 O O . LYS A 1 196 ? 3.427 -10.881 5.967 1.00 97.06 196 LYS A O 1
ATOM 1589 N N . VAL A 1 197 ? 1.249 -10.964 6.568 1.00 97.94 197 VAL A N 1
ATOM 1590 C CA . VAL A 1 197 ? 1.469 -10.709 7.991 1.00 97.94 197 VAL A CA 1
ATOM 1591 C C . VAL A 1 197 ? 2.171 -11.921 8.596 1.00 97.94 197 VAL A C 1
ATOM 1593 O O . VAL A 1 197 ? 1.707 -13.052 8.450 1.00 97.94 197 VAL A O 1
ATOM 1596 N N . VAL A 1 198 ? 3.302 -11.673 9.246 1.00 98.06 198 VAL A N 1
ATOM 1597 C CA . VAL A 1 198 ? 4.069 -12.674 9.994 1.00 98.06 198 VAL A CA 1
ATOM 1598 C C . VAL A 1 198 ? 3.604 -12.683 11.443 1.00 98.06 198 VAL A C 1
ATOM 1600 O O . VAL A 1 198 ? 3.294 -13.736 11.993 1.00 98.06 198 VAL A O 1
ATOM 1603 N N . VAL A 1 199 ? 3.539 -11.502 12.060 1.00 97.69 199 VAL A N 1
ATOM 1604 C CA . VAL A 1 199 ? 3.125 -11.349 13.452 1.00 97.69 199 VAL A CA 1
ATOM 1605 C C . VAL A 1 199 ? 2.531 -9.966 13.693 1.00 97.69 199 VAL A C 1
ATOM 1607 O O . VAL A 1 199 ? 3.012 -8.978 13.148 1.00 97.69 199 VAL A O 1
ATOM 1610 N N . THR A 1 200 ? 1.524 -9.895 14.558 1.00 98.44 200 THR A N 1
ATOM 1611 C CA . THR A 1 200 ? 0.985 -8.646 15.105 1.00 98.44 200 THR A CA 1
ATOM 1612 C C . THR A 1 200 ? 1.116 -8.691 16.618 1.00 98.44 200 THR A C 1
ATOM 1614 O O . THR A 1 200 ? 0.746 -9.686 17.244 1.00 98.44 200 THR A O 1
ATOM 1617 N N . LYS A 1 201 ? 1.657 -7.629 17.214 1.00 98.00 201 LYS A N 1
ATOM 1618 C CA . LYS A 1 201 ? 1.813 -7.504 18.665 1.00 98.00 201 LYS A CA 1
ATOM 1619 C C . LYS A 1 201 ? 1.223 -6.178 19.135 1.00 98.00 201 LYS A C 1
ATOM 1621 O O . LYS A 1 201 ? 1.480 -5.159 18.492 1.00 98.00 201 LYS A O 1
ATOM 1626 N N . PRO A 1 202 ? 0.478 -6.158 20.250 1.00 97.62 202 PRO A N 1
ATOM 1627 C CA . PRO A 1 202 ? 0.177 -4.902 20.914 1.00 97.62 202 PRO A CA 1
ATOM 1628 C C . PRO A 1 202 ? 1.481 -4.284 21.431 1.00 97.62 202 PRO A C 1
ATOM 1630 O O . PRO A 1 202 ? 2.367 -4.993 21.916 1.00 97.62 202 PRO A O 1
ATOM 1633 N N . LEU A 1 203 ? 1.602 -2.966 21.316 1.00 96.62 203 LEU A N 1
ATOM 1634 C CA . LEU A 1 203 ? 2.630 -2.215 22.028 1.00 96.62 203 LEU A CA 1
ATOM 1635 C C . LEU A 1 203 ? 2.195 -2.024 23.490 1.00 96.62 203 LEU A C 1
ATOM 1637 O O . LEU A 1 203 ? 0.996 -2.104 23.780 1.00 96.62 203 LEU A O 1
ATOM 1641 N N . PRO A 1 204 ? 3.138 -1.784 24.419 1.00 94.31 204 PRO A N 1
ATOM 1642 C CA . PRO A 1 204 ? 2.797 -1.472 25.800 1.00 94.31 204 PRO A CA 1
ATOM 1643 C C . PRO A 1 204 ? 1.787 -0.315 25.894 1.00 94.31 204 PRO A C 1
ATOM 1645 O O . PRO A 1 204 ? 1.859 0.615 25.079 1.00 94.31 204 PRO A O 1
ATOM 1648 N N . PRO A 1 205 ? 0.855 -0.356 26.865 1.00 89.19 205 PRO A N 1
ATOM 1649 C CA . PRO A 1 205 ? 0.006 0.792 27.149 1.00 89.19 205 PRO A CA 1
ATOM 1650 C C . PRO A 1 205 ? 0.873 1.985 27.565 1.00 89.19 205 PRO A C 1
ATOM 1652 O O . PRO A 1 205 ? 1.986 1.820 28.066 1.00 89.19 205 PRO A O 1
ATOM 1655 N N . LEU A 1 206 ? 0.363 3.190 27.323 1.00 84.88 206 LEU A N 1
ATOM 1656 C CA . LEU A 1 206 ? 1.038 4.433 27.703 1.00 84.88 206 LEU A CA 1
ATOM 1657 C C . LEU A 1 206 ? 0.697 4.873 29.142 1.00 84.88 206 LEU A C 1
ATOM 1659 O O . LEU A 1 206 ? 1.242 5.875 29.598 1.00 84.88 206 LEU A O 1
ATOM 1663 N N . GLU A 1 207 ? -0.183 4.129 29.824 1.00 78.25 207 GLU A N 1
ATOM 1664 C CA . GLU A 1 207 ? -0.676 4.350 31.194 1.00 78.25 207 GLU A CA 1
ATOM 1665 C C . GLU A 1 207 ? -0.225 3.237 32.147 1.00 78.25 207 GLU A C 1
ATOM 1667 O O . GLU A 1 207 ? -0.241 2.053 31.723 1.00 78.25 207 GLU A O 1
#

Secondary structure (DSSP, 8-state):
--SHHHHHHHHHHHHHHT-------------------EEEE---EE-TTSSEEEEEEEEE-----SS-----PEEEEEEEEETTT--EEESSSSS-SEEEEEEEE-PEETTTTEESS--EEEEEEE-S-SSSSSS--TTSPEEEEEEETTS-S-EEEEEEESEEEEEE--SSSEEEEEEEETTEEEEEEEETTTTEEEEEEEPPP--

Sequence (207 aa):
MTFSILGYAAYRIYQELFRERHVGDIVNLETDSDIKVQFNLNSFEVIKGTPYLMSTISSQQNYRQSYYEKEAASIRNFLFFNTSDQSAWKLIPNNNSLFVSYQTLGLSTPPENVIKKVQGIWYEVVTADSDGDKRLTASDRKTIAVSDFAGKNYTEVIRQVDQVLGTHQPNEATFLVFYTSDAKNFVTEINIPTRKVVVTKPLPPLE

Radius of gyration: 23.25 Å; chains: 1; bounding box: 56×71×57 Å

Foldseek 3Di:
DPVVVVVVVVVVVVCVVPVPPPPPDDDDPDDDDPQPWDWDWDDWDDQAPAQKIKIFTWTFRDDPDPDDDDRPTWGQWMKMAGNVPRDIDILDPDSQKTWPDKDFDAAQDPPVRDHRHGFKMKTWIFNDAAPPSPDGDPQGWTFIWMDGSRSPPIDGEGTQFRFWPDWDDPDGFWIWTWTDHPNWIKIWIAGRNVRYTPDIDTDDDPD

pLDDT: mean 82.45, std 21.88, range [27.41, 98.69]